Protein AF-U6DCA2-F1 (afdb_monomer_lite)

Foldseek 3Di:
DPPDWDWDWAWLDPDPQGAALQTKIWIAIDDDFFAFKDWDPQKDWPGGRDNTTIIHGNDFAWIWIATDGPDPDGDDIDTDGYYHDLAFKEKQWDWDADPVQQKIKIKIFIDGSVPADPCRSVSNDPDGDPRRLVVLVVQVVQPKFKWKAFDPVRDIWGFPDDDDSRIGITMDGADQPRQWIKIDIDFGHDPSHGYDIDIDGHHRQQDDDDDDPQFAFAAAAPPDDKAKEDDPSQRQWMWIHHQVGIWTGRGVPPDIDTDGHHPPPDDPQQRNHFDHWYDDSQFIWTQTPNDIDTDGD

Organism: Neovison vison (NCBI:txid452646)

Structure (mmCIF, N/CA/C/O backbone):
data_AF-U6DCA2-F1
#
_entry.id   AF-U6DCA2-F1
#
loop_
_atom_site.group_PDB
_atom_site.id
_atom_site.type_symbol
_atom_site.label_atom_id
_atom_site.label_alt_id
_atom_site.label_comp_id
_atom_site.label_asym_id
_atom_site.label_entity_id
_atom_site.label_seq_id
_atom_site.pdbx_PDB_ins_code
_atom_site.Cartn_x
_atom_site.Cartn_y
_atom_site.Cartn_z
_atom_site.occupancy
_atom_site.B_iso_or_equiv
_atom_site.auth_seq_id
_atom_site.auth_comp_id
_atom_site.auth_asym_id
_atom_site.auth_atom_id
_atom_site.pdbx_PDB_model_num
ATOM 1 N N . GLY A 1 1 ? 31.293 6.507 18.852 1.00 34.97 1 GLY A N 1
ATOM 2 C CA . GLY A 1 1 ? 31.441 5.287 18.034 1.00 34.97 1 GLY A CA 1
ATOM 3 C C . GLY A 1 1 ? 31.487 5.704 16.583 1.00 34.97 1 GLY A C 1
ATOM 4 O O . GLY A 1 1 ? 30.846 6.705 16.279 1.00 34.97 1 GLY A O 1
ATOM 5 N N . PRO A 1 2 ? 32.269 5.047 15.715 1.00 44.41 2 PRO A N 1
ATOM 6 C CA . PRO A 1 2 ? 32.338 5.454 14.322 1.00 44.41 2 PRO A CA 1
ATOM 7 C C . PRO A 1 2 ? 30.965 5.194 13.704 1.00 44.41 2 PRO A C 1
ATOM 9 O O . PRO A 1 2 ? 30.426 4.095 13.823 1.00 44.41 2 PRO A O 1
ATOM 12 N N . PHE A 1 3 ? 30.364 6.230 13.128 1.00 48.56 3 PHE A N 1
ATOM 13 C CA . PHE A 1 3 ? 29.136 6.092 12.360 1.00 48.56 3 PHE A CA 1
ATOM 14 C C . PHE A 1 3 ? 29.406 5.082 11.241 1.00 48.56 3 PHE A C 1
ATOM 16 O O . PHE A 1 3 ? 30.304 5.292 10.425 1.00 48.56 3 PHE A O 1
ATOM 23 N N . SER A 1 4 ? 28.685 3.962 11.241 1.00 53.88 4 SER A N 1
ATOM 24 C CA . SER A 1 4 ? 28.689 3.029 10.118 1.00 53.88 4 SER A CA 1
ATOM 25 C C . SER A 1 4 ? 28.265 3.798 8.871 1.00 53.88 4 SER A C 1
ATOM 27 O O . SER A 1 4 ? 27.193 4.402 8.870 1.00 53.88 4 SER A O 1
ATOM 29 N N . ARG A 1 5 ? 29.100 3.808 7.834 1.00 68.31 5 ARG A N 1
ATOM 30 C CA . ARG A 1 5 ? 28.760 4.405 6.540 1.00 68.31 5 ARG A CA 1
ATOM 31 C C . ARG A 1 5 ? 27.690 3.531 5.894 1.00 68.31 5 ARG A C 1
ATOM 33 O O . ARG A 1 5 ? 27.841 2.313 5.824 1.00 68.31 5 ARG A O 1
ATOM 40 N N . ILE A 1 6 ? 26.574 4.135 5.498 1.00 74.69 6 ILE A N 1
ATOM 41 C CA . ILE A 1 6 ? 25.421 3.403 4.964 1.00 74.69 6 ILE A CA 1
ATOM 42 C C . ILE A 1 6 ? 25.326 3.693 3.474 1.00 74.69 6 ILE A C 1
ATOM 44 O O . ILE A 1 6 ? 25.253 4.848 3.059 1.00 74.69 6 ILE A O 1
ATOM 48 N N . THR A 1 7 ? 25.290 2.629 2.675 1.00 72.75 7 THR A N 1
ATOM 49 C CA . THR A 1 7 ? 24.912 2.721 1.265 1.00 72.75 7 THR A CA 1
ATOM 50 C C . THR A 1 7 ? 23.489 2.210 1.099 1.00 72.75 7 THR A C 1
ATOM 52 O O . THR A 1 7 ? 23.173 1.107 1.550 1.00 72.75 7 THR A O 1
ATOM 55 N N . ARG A 1 8 ? 22.626 3.011 0.473 1.00 82.12 8 ARG A N 1
ATOM 56 C CA . ARG A 1 8 ? 21.217 2.687 0.232 1.00 82.12 8 ARG A CA 1
ATOM 57 C C . ARG A 1 8 ? 20.952 2.593 -1.265 1.00 82.12 8 ARG A C 1
ATOM 59 O O . ARG A 1 8 ? 21.440 3.406 -2.051 1.00 82.12 8 ARG A O 1
ATOM 66 N N . TYR A 1 9 ? 20.147 1.601 -1.628 1.00 82.19 9 TYR A N 1
ATOM 67 C CA . TYR A 1 9 ? 19.691 1.352 -2.989 1.00 82.19 9 TYR A CA 1
ATOM 68 C C . TYR A 1 9 ? 18.170 1.304 -2.981 1.00 82.19 9 TYR A C 1
ATOM 70 O O . TYR A 1 9 ? 17.580 0.635 -2.135 1.00 82.19 9 TYR A O 1
ATOM 78 N N . SER A 1 10 ? 17.530 2.013 -3.903 1.00 81.50 10 SER A N 1
ATOM 79 C CA . SER A 1 10 ? 16.070 1.991 -4.026 1.00 81.50 10 SER A CA 1
ATOM 80 C C . SER A 1 10 ? 15.630 2.140 -5.475 1.00 81.50 10 SER A C 1
ATOM 82 O O . SER A 1 10 ? 16.386 2.605 -6.326 1.00 81.50 10 SER A O 1
ATOM 84 N N . THR A 1 11 ? 14.397 1.737 -5.753 1.00 82.44 11 THR A N 1
ATOM 85 C CA . THR A 1 11 ? 13.718 1.949 -7.031 1.00 82.44 11 THR A CA 1
ATOM 86 C C . THR A 1 11 ? 12.314 2.491 -6.766 1.00 82.44 11 THR A C 1
ATOM 88 O O . THR A 1 11 ? 11.805 2.382 -5.651 1.00 82.44 11 THR A O 1
ATOM 91 N N . ASN A 1 12 ? 11.685 3.071 -7.785 1.00 81.06 12 ASN A N 1
ATOM 92 C CA . ASN A 1 12 ? 10.278 3.463 -7.723 1.00 81.06 12 ASN A CA 1
ATOM 93 C C . ASN A 1 12 ? 9.323 2.266 -7.913 1.00 81.06 12 ASN A C 1
ATOM 95 O O . ASN A 1 12 ? 8.123 2.413 -7.698 1.00 81.06 12 ASN A O 1
ATOM 99 N N . SER A 1 13 ? 9.826 1.097 -8.330 1.00 72.38 13 SER A N 1
ATOM 100 C CA . SER A 1 13 ? 9.013 -0.103 -8.545 1.00 72.38 13 SER A CA 1
ATOM 101 C C . SER A 1 13 ? 8.793 -0.887 -7.238 1.00 72.38 13 SER A C 1
ATOM 103 O O . SER A 1 13 ? 9.757 -1.411 -6.684 1.00 72.38 13 SER A O 1
ATOM 105 N N . PRO A 1 14 ? 7.546 -1.051 -6.758 1.00 66.88 14 PRO A N 1
ATOM 106 C CA . PRO A 1 14 ? 7.209 -1.976 -5.672 1.00 66.88 14 PRO A CA 1
ATOM 107 C C . PRO A 1 14 ? 7.202 -3.459 -6.094 1.00 66.88 14 PRO A C 1
ATOM 109 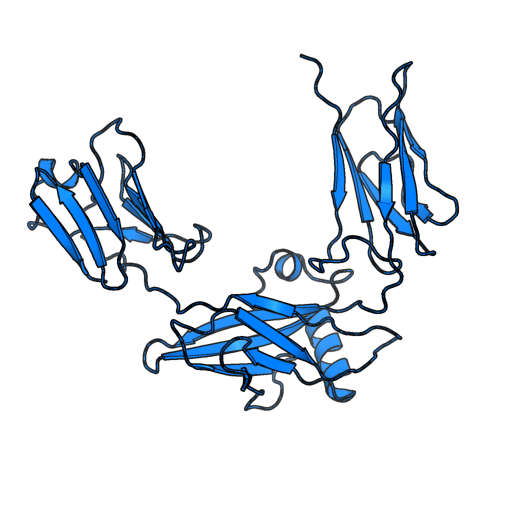O O . PRO A 1 14 ? 6.892 -4.317 -5.270 1.00 66.88 14 PRO A O 1
ATOM 112 N N . ASN A 1 15 ? 7.484 -3.786 -7.363 1.00 61.81 15 ASN A N 1
ATOM 113 C CA . ASN A 1 15 ? 7.497 -5.172 -7.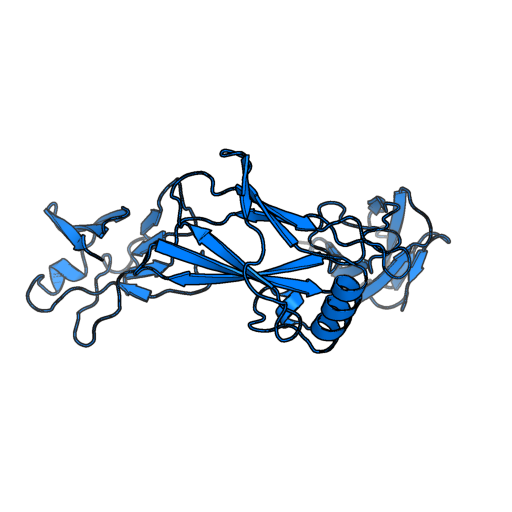835 1.00 61.81 15 ASN A CA 1
ATOM 114 C C . ASN A 1 15 ? 8.650 -5.961 -7.178 1.00 61.81 15 ASN A C 1
ATOM 116 O O . ASN A 1 15 ? 9.747 -5.436 -7.008 1.00 61.81 15 ASN A O 1
ATOM 120 N N . TYR A 1 16 ? 8.407 -7.233 -6.843 1.00 52.41 16 TYR A N 1
ATOM 121 C CA . TYR A 1 16 ? 9.348 -8.141 -6.170 1.00 52.41 16 TYR A CA 1
ATOM 122 C C . TYR A 1 16 ? 10.713 -8.283 -6.869 1.00 52.41 16 TYR A C 1
ATOM 124 O O . TYR A 1 16 ? 11.687 -8.686 -6.234 1.00 52.41 16 TYR A O 1
ATOM 132 N N . LEU A 1 17 ? 10.803 -7.937 -8.156 1.00 57.81 17 LEU A N 1
ATOM 133 C CA . LEU A 1 17 ? 12.063 -7.784 -8.884 1.00 57.81 17 LEU A CA 1
ATOM 134 C C . LEU A 1 17 ? 12.606 -6.366 -8.649 1.00 57.81 17 LEU A C 1
ATOM 136 O O . LEU A 1 17 ? 12.279 -5.430 -9.377 1.00 57.81 17 LEU A O 1
ATOM 140 N N . ILE A 1 18 ? 13.410 -6.223 -7.591 1.00 65.06 18 ILE A N 1
ATOM 141 C CA . ILE A 1 18 ? 13.868 -4.933 -7.044 1.00 65.06 18 ILE A CA 1
ATOM 142 C C . ILE A 1 18 ? 14.582 -4.075 -8.104 1.00 65.06 18 ILE A C 1
ATOM 144 O O . ILE A 1 18 ? 14.395 -2.863 -8.128 1.00 65.06 18 ILE A O 1
ATOM 148 N N . PHE A 1 19 ? 15.377 -4.669 -9.000 1.00 83.88 19 PHE A N 1
ATOM 149 C CA . PHE A 1 19 ? 16.080 -3.934 -10.054 1.00 83.88 19 PHE A CA 1
ATOM 150 C C . PHE A 1 19 ? 15.978 -4.648 -11.397 1.00 83.88 19 PHE A C 1
ATOM 152 O O . PHE A 1 19 ? 16.175 -5.856 -11.503 1.00 83.88 19 PHE A O 1
ATOM 159 N N . SER A 1 20 ? 15.725 -3.879 -12.451 1.00 84.69 20 SER A N 1
ATOM 160 C CA . SER A 1 20 ? 15.679 -4.375 -13.821 1.00 84.69 20 SER A CA 1
ATOM 161 C C . SER A 1 20 ? 16.391 -3.440 -14.789 1.00 84.69 20 SER A C 1
ATOM 163 O O . SER A 1 20 ? 16.661 -2.278 -14.480 1.00 84.69 20 SER A O 1
ATOM 165 N N . THR A 1 21 ? 16.620 -3.923 -16.008 1.00 86.06 21 THR A N 1
ATOM 166 C CA . THR A 1 21 ? 17.159 -3.117 -17.114 1.00 86.06 21 THR A CA 1
ATOM 167 C C . THR A 1 21 ? 16.260 -1.943 -17.530 1.00 86.06 21 THR A C 1
ATOM 169 O O . THR A 1 21 ? 16.645 -1.143 -18.381 1.00 86.06 21 THR A O 1
ATOM 172 N N . ARG A 1 22 ? 15.043 -1.841 -16.978 1.00 83.75 22 ARG A N 1
ATOM 173 C CA . ARG A 1 22 ? 14.068 -0.776 -17.264 1.00 83.75 22 ARG A CA 1
ATOM 174 C C . ARG A 1 22 ? 13.851 0.190 -16.098 1.00 83.75 22 ARG A C 1
ATOM 176 O O . ARG A 1 22 ? 13.301 1.260 -16.320 1.00 83.75 22 ARG A O 1
ATOM 183 N N . SER A 1 23 ? 14.291 -0.157 -14.890 1.00 85.81 23 SER A N 1
ATOM 184 C CA . SER A 1 23 ? 14.096 0.665 -13.691 1.00 85.81 23 SER A CA 1
ATOM 185 C C . SER A 1 23 ? 15.282 1.586 -13.426 1.00 85.81 23 SER A C 1
ATOM 187 O O . SER A 1 23 ? 16.435 1.172 -13.581 1.00 85.81 23 SER A O 1
ATOM 189 N N . THR A 1 24 ? 15.020 2.789 -12.918 1.00 89.12 24 THR A N 1
ATOM 190 C CA . THR A 1 24 ? 16.078 3.630 -12.353 1.00 89.12 24 THR A CA 1
ATOM 191 C C . THR A 1 24 ? 16.423 3.160 -10.938 1.00 89.12 24 THR A C 1
ATOM 193 O O . THR A 1 24 ? 15.550 3.008 -10.078 1.00 89.12 24 THR A O 1
ATOM 196 N N . ILE A 1 25 ? 17.716 2.942 -10.692 1.00 90.19 25 ILE A N 1
ATOM 197 C CA . ILE A 1 25 ? 18.267 2.573 -9.385 1.00 90.19 25 ILE A CA 1
ATOM 198 C C . ILE A 1 25 ? 18.820 3.842 -8.738 1.00 90.19 25 ILE A C 1
ATOM 200 O O . ILE A 1 25 ? 19.752 4.459 -9.254 1.00 90.19 25 ILE A O 1
ATOM 204 N N . LYS A 1 26 ? 18.260 4.251 -7.602 1.00 91.00 26 LYS A N 1
ATOM 205 C CA . LYS A 1 26 ? 18.763 5.382 -6.817 1.00 91.00 26 LYS A CA 1
ATOM 206 C C . LYS A 1 26 ? 19.892 4.893 -5.919 1.00 91.00 26 LYS A C 1
ATOM 208 O O . LYS A 1 26 ? 19.686 3.975 -5.125 1.00 91.00 26 LYS A O 1
ATOM 213 N N . LEU A 1 27 ? 21.059 5.513 -6.056 1.00 90.81 27 LEU A N 1
ATOM 214 C CA . LEU A 1 27 ? 22.233 5.276 -5.223 1.00 90.81 27 LEU A CA 1
ATOM 215 C C . LEU A 1 27 ? 22.347 6.404 -4.201 1.00 90.81 27 LEU A C 1
ATOM 217 O O . LEU A 1 27 ? 22.326 7.578 -4.575 1.00 90.81 27 LEU A O 1
ATOM 221 N N . GLU A 1 28 ? 22.497 6.054 -2.930 1.00 91.50 28 GLU A N 1
ATOM 222 C CA . GLU A 1 28 ? 22.752 7.008 -1.855 1.00 91.50 28 GLU A CA 1
ATOM 223 C C . GLU A 1 28 ? 23.884 6.500 -0.964 1.00 91.50 28 GLU A C 1
ATOM 225 O O . GLU A 1 28 ? 23.843 5.375 -0.469 1.00 91.50 28 GLU A O 1
ATOM 230 N N . TYR A 1 29 ? 24.884 7.348 -0.752 1.00 87.19 29 TYR A N 1
ATOM 231 C CA . TYR A 1 29 ? 25.963 7.126 0.197 1.00 87.19 29 TYR A CA 1
ATOM 232 C C . TYR A 1 29 ? 25.886 8.148 1.333 1.00 87.19 29 TYR A C 1
ATOM 234 O O . TYR A 1 29 ? 25.848 9.359 1.103 1.00 87.19 29 TYR A O 1
ATOM 242 N N . GLU A 1 30 ? 25.885 7.653 2.567 1.00 85.56 30 GLU A N 1
ATOM 243 C CA . GLU A 1 30 ? 25.853 8.456 3.784 1.00 85.56 30 GLU A CA 1
ATOM 244 C C . GLU A 1 30 ? 27.260 8.527 4.402 1.00 85.56 30 GLU A C 1
ATOM 246 O O . GLU A 1 30 ? 27.699 7.625 5.117 1.00 85.56 30 GLU A O 1
ATOM 251 N N . GLY A 1 31 ? 27.990 9.606 4.096 1.00 81.38 31 GLY A N 1
ATOM 252 C CA . GLY A 1 31 ? 29.321 9.872 4.644 1.00 81.38 31 GLY A CA 1
ATOM 253 C C . GLY A 1 31 ? 29.998 11.096 4.021 1.00 81.38 31 GLY A C 1
ATOM 254 O O . GLY A 1 31 ? 29.658 11.523 2.921 1.00 81.38 31 GLY A O 1
ATOM 255 N N . THR A 1 32 ? 30.983 11.665 4.719 1.00 81.62 32 THR A N 1
ATOM 256 C CA . THR A 1 32 ? 31.691 12.892 4.296 1.00 81.62 32 THR A CA 1
ATOM 257 C C . THR A 1 32 ? 32.896 12.639 3.393 1.00 81.62 32 THR A C 1
ATOM 259 O O . THR A 1 32 ? 33.409 13.573 2.788 1.00 81.62 32 THR A O 1
ATOM 262 N N . LEU A 1 33 ? 33.349 11.388 3.296 1.00 85.25 33 LEU A N 1
ATOM 263 C CA . LEU A 1 33 ? 34.538 11.007 2.528 1.00 85.25 33 LEU A CA 1
ATOM 264 C C . LEU A 1 33 ? 34.213 10.520 1.113 1.00 85.25 33 LEU A C 1
ATOM 266 O O . LEU A 1 33 ? 35.082 9.951 0.466 1.00 85.25 33 LEU A O 1
ATOM 270 N N . PHE A 1 34 ? 32.981 10.692 0.636 1.00 88.25 34 PHE A N 1
ATOM 271 C CA . PHE A 1 34 ? 32.591 10.258 -0.704 1.00 88.25 34 PHE A CA 1
ATOM 272 C C . PHE A 1 34 ? 33.442 10.936 -1.785 1.00 88.25 34 PHE A C 1
ATOM 274 O O . PHE A 1 34 ? 33.617 12.154 -1.763 1.00 88.25 34 PHE A O 1
ATOM 281 N N . SER A 1 35 ? 33.931 10.152 -2.742 1.00 89.06 35 SER A N 1
ATOM 282 C CA . SER A 1 35 ? 34.647 10.647 -3.916 1.00 89.06 35 SER A CA 1
ATOM 283 C C . SER A 1 35 ? 33.835 10.413 -5.185 1.00 89.06 35 SER A C 1
ATOM 285 O O . SER A 1 35 ? 33.395 11.373 -5.819 1.00 89.06 35 SER A O 1
ATOM 287 N N . GLU A 1 36 ? 33.608 9.151 -5.549 1.00 91.88 36 GLU A N 1
ATOM 288 C CA . GLU A 1 36 ? 32.884 8.806 -6.770 1.00 91.88 36 GLU A CA 1
ATOM 289 C C . GLU A 1 36 ? 32.284 7.398 -6.739 1.00 91.88 36 GLU A C 1
ATOM 291 O O . GLU A 1 36 ? 32.676 6.546 -5.947 1.00 91.88 36 GLU A O 1
ATOM 296 N N . TRP A 1 37 ? 31.344 7.128 -7.642 1.00 91.00 37 TRP A N 1
ATOM 297 C CA . TRP A 1 37 ? 30.812 5.787 -7.870 1.00 91.00 37 TRP A CA 1
ATOM 298 C C . TRP A 1 37 ? 31.641 5.013 -8.896 1.00 91.00 37 TRP A C 1
ATOM 300 O O . TRP A 1 37 ? 31.722 5.39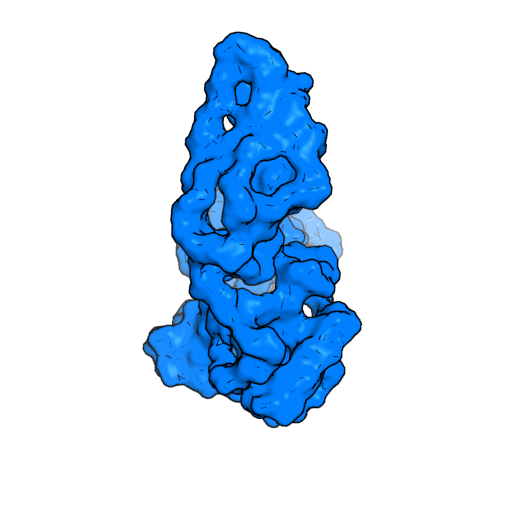9 -10.067 1.00 91.00 37 TRP A O 1
ATOM 310 N N . SER A 1 38 ? 32.160 3.859 -8.478 1.00 91.56 38 SER A N 1
ATOM 311 C CA . SER A 1 38 ? 32.663 2.824 -9.378 1.00 91.56 38 SER A CA 1
ATOM 312 C C . SER A 1 38 ? 31.518 1.895 -9.775 1.00 91.56 38 SER A C 1
ATOM 314 O O . SER A 1 38 ? 30.830 1.322 -8.925 1.00 91.56 38 SER A O 1
ATOM 316 N N . VAL A 1 39 ? 31.285 1.793 -11.083 1.00 91.81 39 VAL A N 1
ATOM 317 C CA . VAL A 1 39 ? 30.183 1.042 -11.695 1.00 91.81 39 VAL A CA 1
ATOM 318 C C . VAL A 1 39 ? 30.686 0.302 -12.934 1.00 91.81 39 VAL A C 1
ATOM 320 O O . VAL A 1 39 ? 31.617 0.788 -13.588 1.00 91.81 39 VAL A O 1
ATOM 323 N N . PRO A 1 40 ? 30.089 -0.847 -13.289 1.00 91.56 40 PRO A N 1
ATOM 324 C CA . PRO A 1 40 ? 30.518 -1.614 -14.447 1.00 91.56 40 PRO A CA 1
ATOM 325 C C . PRO A 1 40 ? 30.125 -0.893 -15.743 1.00 91.56 40 PRO A C 1
ATOM 327 O O . PRO A 1 40 ? 29.198 -0.084 -15.763 1.00 91.56 40 PRO A O 1
ATOM 330 N N . ALA A 1 41 ? 30.806 -1.206 -16.849 1.00 89.75 41 ALA A N 1
ATOM 331 C CA . ALA A 1 41 ? 30.557 -0.580 -18.158 1.00 89.75 41 ALA A CA 1
ATOM 332 C C . ALA A 1 41 ? 29.131 -0.814 -18.694 1.00 89.75 41 ALA A C 1
ATOM 334 O O . ALA A 1 41 ? 28.628 -0.056 -19.519 1.00 89.75 41 ALA A O 1
ATOM 335 N N . THR A 1 42 ? 28.480 -1.864 -18.205 1.00 91.38 42 THR A N 1
ATOM 336 C CA . THR A 1 42 ? 27.087 -2.239 -18.460 1.00 91.38 42 THR A CA 1
ATOM 337 C C . THR A 1 42 ? 26.067 -1.316 -17.792 1.00 91.38 42 THR A C 1
ATOM 339 O O . THR A 1 42 ? 24.873 -1.426 -18.075 1.00 91.38 42 THR A O 1
ATOM 342 N N . CYS A 1 43 ? 26.502 -0.399 -16.921 1.00 92.06 43 CYS A N 1
ATOM 343 C CA . CYS A 1 43 ? 25.633 0.569 -16.271 1.00 92.06 43 CYS A CA 1
ATOM 344 C C . CYS A 1 43 ? 26.129 2.013 -16.442 1.00 92.06 43 CYS A C 1
ATOM 346 O O . CYS A 1 43 ? 27.321 2.313 -16.418 1.00 92.06 43 CYS A O 1
ATOM 348 N N . SER A 1 44 ? 25.184 2.939 -16.570 1.00 92.94 44 SER A N 1
ATOM 349 C CA . SER A 1 44 ? 25.411 4.378 -16.663 1.00 92.94 44 SER A CA 1
ATOM 350 C C . SER A 1 44 ? 24.947 5.080 -15.392 1.00 92.94 44 SER A C 1
ATOM 352 O O . SER A 1 44 ? 23.809 4.885 -14.961 1.00 92.94 44 SER A O 1
ATOM 354 N N . VAL A 1 45 ? 25.804 5.934 -14.830 1.00 93.44 45 VAL A N 1
ATOM 355 C CA . VAL A 1 45 ? 25.487 6.800 -13.685 1.00 93.44 45 VAL A CA 1
ATOM 356 C C . VAL A 1 45 ? 25.330 8.236 -14.162 1.00 93.44 45 VAL A C 1
ATOM 358 O O . VAL A 1 45 ? 26.195 8.740 -14.876 1.00 93.44 45 VAL A O 1
ATOM 361 N N . LYS A 1 46 ? 24.263 8.909 -13.726 1.00 92.25 46 LYS A N 1
ATOM 362 C CA . LYS A 1 46 ? 23.949 10.297 -14.103 1.00 92.25 46 LYS A CA 1
ATOM 363 C C . LYS A 1 46 ? 25.008 11.295 -13.636 1.00 92.25 46 LYS A C 1
ATOM 365 O O . LYS A 1 46 ? 25.473 12.117 -14.416 1.00 92.25 46 LYS A O 1
ATOM 370 N N . ASN A 1 47 ? 25.405 11.211 -12.368 1.00 91.44 47 ASN A N 1
ATOM 371 C CA . ASN A 1 47 ? 26.514 11.983 -11.810 1.00 91.44 47 ASN A CA 1
ATOM 372 C C . ASN A 1 47 ? 27.357 11.088 -10.896 1.00 91.44 47 ASN A C 1
ATOM 374 O O . ASN A 1 47 ? 26.912 10.729 -9.805 1.00 91.44 47 ASN A O 1
ATOM 378 N N . LYS A 1 48 ? 28.554 10.704 -11.355 1.00 91.56 48 LYS A N 1
ATOM 379 C CA . LYS A 1 48 ? 29.449 9.806 -10.610 1.00 91.56 48 LYS A CA 1
ATOM 380 C C . LYS A 1 48 ? 30.008 10.436 -9.338 1.00 91.56 48 LYS A C 1
ATOM 382 O O . LYS A 1 48 ? 30.252 9.705 -8.390 1.00 91.56 48 LYS A O 1
ATOM 387 N N . SER A 1 49 ? 30.161 11.758 -9.301 1.00 91.38 49 SER A N 1
ATOM 388 C CA . SER A 1 49 ? 30.749 12.498 -8.175 1.00 91.38 49 SER A CA 1
ATOM 389 C C . SER A 1 49 ? 29.712 12.974 -7.154 1.00 91.38 49 SER A C 1
ATOM 391 O O . SER A 1 49 ? 30.063 13.644 -6.188 1.00 91.38 49 SER A O 1
ATOM 393 N N . SER A 1 50 ? 28.433 12.635 -7.339 1.00 92.25 50 SER A N 1
ATOM 394 C CA . SER A 1 50 ? 27.391 12.930 -6.356 1.00 92.25 50 SER A CA 1
ATOM 395 C C . SER A 1 50 ? 27.142 11.723 -5.445 1.00 92.25 50 SER A C 1
ATOM 397 O O . SER A 1 50 ? 26.858 10.638 -5.962 1.00 92.25 50 SER A O 1
ATOM 399 N N . PRO A 1 51 ? 27.136 11.892 -4.106 1.00 89.69 51 PRO A N 1
ATOM 400 C CA . PRO A 1 51 ? 26.796 10.813 -3.175 1.00 89.69 51 PRO A CA 1
ATOM 401 C C . PRO A 1 51 ? 25.338 10.359 -3.314 1.00 89.69 51 PRO A C 1
ATOM 403 O O . PRO A 1 51 ? 25.000 9.264 -2.876 1.00 89.69 51 PRO A O 1
ATOM 406 N N . LYS A 1 52 ? 24.476 11.176 -3.937 1.00 93.56 52 LYS A N 1
ATOM 407 C CA . LYS A 1 52 ? 23.109 10.810 -4.329 1.00 93.56 52 LYS A CA 1
ATOM 408 C C . LYS A 1 52 ? 22.972 10.898 -5.841 1.00 93.56 52 LYS A C 1
ATOM 410 O O . LYS A 1 52 ? 23.134 11.980 -6.409 1.00 93.56 52 LYS A O 1
ATOM 415 N N . THR A 1 53 ? 22.714 9.779 -6.504 1.00 93.62 53 THR A N 1
ATOM 416 C CA . THR A 1 53 ? 22.699 9.725 -7.971 1.00 93.62 53 THR A CA 1
ATOM 417 C C . THR A 1 53 ? 21.788 8.619 -8.494 1.00 93.62 53 THR A C 1
ATOM 419 O O . THR A 1 53 ? 21.262 7.806 -7.737 1.00 93.62 53 THR A O 1
ATOM 422 N N . GLU A 1 54 ? 21.592 8.600 -9.806 1.00 93.50 54 GLU A N 1
ATOM 423 C CA . GLU A 1 54 ? 20.772 7.619 -10.515 1.00 93.50 54 GLU A CA 1
ATOM 424 C C . GLU A 1 54 ? 21.673 6.713 -11.358 1.00 93.50 54 GLU A C 1
ATOM 426 O O . GLU A 1 54 ? 22.573 7.191 -12.057 1.00 93.50 54 GLU A O 1
ATOM 431 N N . LEU A 1 55 ? 21.400 5.414 -11.304 1.00 92.56 55 LEU A N 1
ATOM 432 C CA . LEU A 1 55 ? 22.061 4.360 -12.058 1.00 92.56 55 LEU A CA 1
ATOM 433 C C . LEU A 1 55 ? 21.040 3.655 -12.954 1.00 92.56 55 LEU A C 1
ATOM 435 O O . LEU A 1 55 ? 19.938 3.316 -12.521 1.00 92.56 55 LEU A O 1
ATOM 439 N N . ARG A 1 56 ? 21.431 3.393 -14.201 1.00 92.38 56 ARG A N 1
ATOM 440 C CA . ARG A 1 56 ? 20.681 2.566 -15.153 1.00 92.38 56 ARG A CA 1
ATOM 441 C C . ARG A 1 56 ? 21.594 1.503 -15.734 1.00 92.38 56 ARG A C 1
ATOM 443 O O . ARG A 1 56 ? 22.696 1.830 -16.158 1.00 92.38 56 ARG A O 1
ATOM 450 N N . CYS A 1 57 ? 21.142 0.258 -15.770 1.00 91.31 57 CYS A N 1
ATOM 451 C CA . CYS A 1 57 ? 21.907 -0.859 -16.317 1.00 91.31 57 CYS A CA 1
ATOM 452 C C . CYS A 1 57 ? 21.250 -1.360 -17.603 1.00 91.31 57 CYS A C 1
ATOM 454 O O . CYS A 1 57 ? 20.043 -1.578 -17.633 1.00 91.31 57 CYS A O 1
ATOM 456 N N . SER A 1 58 ? 22.030 -1.523 -18.670 1.00 89.06 58 SER A N 1
ATOM 457 C CA . SER A 1 58 ? 21.520 -1.933 -19.986 1.00 89.06 58 SER A CA 1
ATOM 458 C C . SER A 1 58 ? 21.507 -3.448 -20.186 1.00 89.06 58 SER A C 1
ATOM 460 O O . SER A 1 58 ? 20.799 -3.940 -21.062 1.00 89.06 58 SER A O 1
ATOM 462 N N . SER A 1 59 ? 22.256 -4.194 -19.370 1.00 89.81 59 SER A N 1
ATOM 463 C CA . SER A 1 59 ? 22.322 -5.656 -19.420 1.00 89.81 59 SER A CA 1
ATOM 464 C C . SER A 1 59 ? 21.871 -6.292 -18.102 1.00 89.81 59 SER A C 1
ATOM 466 O O . SER A 1 59 ? 22.243 -5.785 -17.037 1.00 89.81 59 SER A O 1
ATOM 468 N N . PRO A 1 60 ? 21.152 -7.425 -18.153 1.00 90.25 60 PRO A N 1
ATOM 469 C CA . PRO A 1 60 ? 20.831 -8.194 -16.959 1.00 90.25 60 PRO A CA 1
ATOM 470 C C . PRO A 1 60 ? 22.076 -8.874 -16.367 1.00 90.25 60 PRO A C 1
ATOM 472 O O . PRO A 1 60 ? 23.101 -9.016 -17.035 1.00 90.25 60 PRO A O 1
ATOM 475 N N . GLY A 1 61 ? 21.972 -9.317 -15.117 1.00 89.75 61 GLY A N 1
ATOM 476 C CA . GLY A 1 61 ? 23.013 -10.025 -14.377 1.00 89.75 61 GLY A CA 1
ATOM 477 C C . GLY A 1 61 ? 23.430 -9.313 -13.093 1.00 89.75 61 GLY A C 1
ATOM 478 O O . GLY A 1 61 ? 22.832 -8.322 -12.675 1.00 89.75 61 GLY A O 1
ATOM 479 N N . ILE A 1 62 ? 24.477 -9.840 -12.460 1.00 89.88 62 ILE A N 1
ATOM 480 C CA . ILE A 1 62 ? 25.037 -9.278 -11.231 1.00 89.88 62 ILE A CA 1
ATOM 481 C C . ILE A 1 62 ? 25.936 -8.091 -11.590 1.00 89.88 62 ILE A C 1
ATOM 483 O O . ILE A 1 62 ? 26.914 -8.246 -12.317 1.00 89.88 62 ILE A O 1
ATOM 487 N N . GLN A 1 63 ? 25.600 -6.916 -11.066 1.00 90.56 63 GLN A N 1
ATOM 488 C CA . GLN A 1 63 ? 26.320 -5.664 -11.273 1.00 90.56 63 GLN A CA 1
ATOM 489 C C . GLN A 1 63 ? 27.028 -5.260 -9.975 1.00 90.56 63 GLN A C 1
ATOM 491 O O . GLN A 1 63 ? 26.378 -5.017 -8.956 1.00 90.56 63 GLN A O 1
ATOM 496 N N . THR A 1 64 ? 28.358 -5.187 -10.004 1.00 90.25 64 THR A N 1
ATOM 497 C CA . THR A 1 64 ? 29.169 -4.797 -8.841 1.00 90.25 64 THR A CA 1
ATOM 498 C C . THR A 1 64 ? 29.308 -3.282 -8.774 1.00 90.25 64 THR A C 1
ATOM 500 O O . THR A 1 64 ? 29.868 -2.665 -9.675 1.00 90.25 64 THR A O 1
ATOM 503 N N . ILE A 1 65 ? 28.802 -2.674 -7.705 1.00 89.62 65 ILE A N 1
ATOM 504 C CA . ILE A 1 65 ? 28.810 -1.226 -7.483 1.00 89.62 65 ILE A CA 1
ATOM 505 C C . ILE A 1 65 ? 29.556 -0.928 -6.193 1.00 89.62 65 ILE A C 1
ATOM 507 O O . ILE A 1 65 ? 29.391 -1.621 -5.185 1.00 89.62 65 ILE A O 1
ATOM 511 N N . ARG A 1 66 ? 30.355 0.138 -6.218 1.00 88.56 66 ARG A N 1
ATOM 512 C CA . ARG A 1 66 ? 31.176 0.538 -5.080 1.00 88.56 66 ARG A CA 1
ATOM 513 C C . ARG A 1 66 ? 31.266 2.060 -4.954 1.00 88.56 66 ARG A C 1
ATOM 515 O O . ARG A 1 66 ? 31.611 2.714 -5.940 1.00 88.56 66 ARG A O 1
ATOM 522 N N . PRO A 1 67 ? 31.015 2.638 -3.767 1.00 88.56 67 PRO A N 1
ATOM 523 C CA . PRO A 1 67 ? 31.422 4.006 -3.485 1.00 88.56 67 PRO A CA 1
ATOM 524 C C . PRO A 1 67 ? 32.937 4.045 -3.242 1.00 88.56 67 PRO A C 1
ATOM 526 O O . PRO A 1 67 ? 33.475 3.311 -2.415 1.00 88.56 67 PRO A O 1
ATOM 529 N N . LEU A 1 68 ? 33.645 4.897 -3.972 1.00 87.81 68 LEU A N 1
ATOM 530 C CA . LEU A 1 68 ? 35.038 5.228 -3.699 1.00 87.81 68 LEU A CA 1
ATOM 531 C C . LEU A 1 68 ? 35.077 6.374 -2.692 1.00 87.81 68 LEU A C 1
ATOM 533 O O . LEU A 1 68 ? 34.343 7.357 -2.827 1.00 87.81 68 LEU A O 1
ATOM 537 N N . VAL A 1 69 ? 35.933 6.242 -1.681 1.00 86.56 69 VAL A N 1
ATOM 538 C CA . VAL A 1 69 ? 36.076 7.214 -0.594 1.00 86.56 69 VAL A CA 1
ATOM 539 C C . VAL A 1 69 ? 37.506 7.734 -0.506 1.00 86.56 69 VAL A C 1
ATOM 541 O O . VAL A 1 69 ? 38.458 7.051 -0.874 1.00 86.56 69 VAL A O 1
ATOM 544 N N . ILE A 1 70 ? 37.659 8.961 -0.019 1.00 80.06 70 ILE A N 1
ATOM 545 C CA . ILE A 1 70 ? 38.953 9.609 0.189 1.00 80.06 70 ILE A CA 1
ATOM 546 C C . ILE A 1 70 ? 39.551 9.087 1.503 1.00 80.06 70 ILE A C 1
ATOM 548 O O . ILE A 1 70 ? 39.082 9.448 2.581 1.00 80.06 70 ILE A O 1
ATOM 552 N N . GLY A 1 71 ? 40.585 8.246 1.423 1.00 73.31 71 GLY A N 1
ATOM 553 C CA . GLY A 1 71 ? 41.305 7.715 2.588 1.00 73.31 71 GLY A CA 1
ATOM 554 C C . GLY A 1 71 ? 41.772 6.263 2.408 1.00 73.31 71 GLY A C 1
ATOM 555 O O . GLY A 1 71 ? 41.550 5.680 1.350 1.00 73.31 71 GLY A O 1
ATOM 556 N N . PRO A 1 72 ? 42.432 5.666 3.420 1.00 64.69 72 PRO A N 1
ATOM 557 C CA . PRO A 1 72 ? 42.861 4.262 3.389 1.00 64.69 72 PRO A CA 1
ATOM 558 C C . PRO A 1 72 ? 41.695 3.274 3.554 1.00 64.69 72 PRO A C 1
ATOM 560 O O . PRO A 1 72 ? 41.860 2.078 3.313 1.00 64.69 72 PRO A O 1
ATOM 563 N N . ASP A 1 73 ? 40.529 3.766 3.975 1.00 65.88 73 ASP A N 1
ATOM 564 C CA . ASP A 1 73 ? 39.345 2.946 4.183 1.00 65.88 73 ASP A CA 1
ATOM 565 C C . ASP A 1 73 ? 38.772 2.506 2.837 1.00 65.88 73 ASP A C 1
ATOM 567 O O . ASP A 1 73 ? 38.511 3.318 1.950 1.00 65.88 73 ASP A O 1
ATOM 571 N N . THR A 1 74 ? 38.537 1.207 2.697 1.00 63.94 74 THR A N 1
ATOM 572 C CA . THR A 1 74 ? 37.844 0.653 1.538 1.00 63.94 74 THR A CA 1
ATOM 573 C C . THR A 1 74 ? 36.397 0.382 1.920 1.00 63.94 74 THR A C 1
ATOM 575 O O . THR A 1 74 ? 36.130 -0.400 2.827 1.00 63.94 74 THR A O 1
ATOM 578 N N . GLU A 1 75 ? 35.456 1.043 1.246 1.00 72.44 75 GLU A N 1
ATOM 579 C CA . GLU A 1 75 ? 34.044 0.672 1.361 1.00 72.44 75 GLU A CA 1
ATOM 580 C C . GLU A 1 75 ? 33.799 -0.680 0.693 1.00 72.44 75 GLU A C 1
ATOM 582 O O . GLU A 1 75 ? 34.411 -0.996 -0.335 1.00 72.44 75 GLU A O 1
ATOM 587 N N . GLU A 1 76 ? 32.884 -1.455 1.276 1.00 73.50 76 GLU A N 1
ATOM 588 C CA . GLU A 1 76 ? 32.510 -2.763 0.752 1.00 73.50 76 GLU A CA 1
ATOM 589 C C . GLU A 1 76 ? 31.846 -2.653 -0.624 1.00 73.50 76 GLU A C 1
ATOM 591 O O . GLU A 1 76 ? 30.987 -1.806 -0.883 1.00 73.50 76 GLU A O 1
ATOM 596 N N . GLU A 1 77 ? 32.213 -3.584 -1.499 1.00 82.38 77 GLU A N 1
ATOM 597 C CA . GLU A 1 77 ? 31.552 -3.782 -2.781 1.00 82.38 77 GLU A CA 1
ATOM 598 C C . GLU A 1 77 ? 30.163 -4.391 -2.575 1.00 82.38 77 GLU A C 1
ATOM 600 O O . GLU A 1 77 ? 29.919 -5.196 -1.666 1.00 82.38 77 GLU A O 1
ATOM 605 N N . ARG A 1 78 ? 29.218 -3.983 -3.422 1.00 83.06 78 ARG A N 1
ATOM 606 C CA . ARG A 1 78 ? 27.837 -4.460 -3.383 1.00 83.06 78 ARG A CA 1
ATOM 607 C C . ARG A 1 78 ? 27.461 -5.014 -4.742 1.00 83.06 78 ARG A C 1
ATOM 609 O O . ARG A 1 78 ? 27.657 -4.372 -5.768 1.00 83.06 78 ARG A O 1
ATOM 616 N N . ASN A 1 79 ? 26.901 -6.214 -4.729 1.00 87.31 79 ASN A N 1
ATOM 617 C CA . ASN A 1 79 ? 26.450 -6.912 -5.920 1.00 87.31 79 ASN A CA 1
ATOM 618 C C . ASN A 1 79 ? 24.935 -6.748 -6.035 1.00 87.31 79 ASN A C 1
ATOM 620 O O . ASN A 1 79 ? 24.195 -7.269 -5.201 1.00 87.31 79 ASN A O 1
ATOM 624 N N . LEU A 1 80 ? 24.477 -6.012 -7.048 1.00 87.38 80 LEU A N 1
ATOM 625 C CA . LEU A 1 80 ? 23.056 -5.862 -7.351 1.00 87.38 80 LEU A CA 1
ATOM 626 C C . LEU A 1 80 ? 22.659 -6.843 -8.453 1.00 87.38 80 LEU A C 1
ATOM 628 O O . LEU A 1 80 ? 23.266 -6.850 -9.520 1.00 87.38 80 LEU A O 1
ATOM 632 N N . SER A 1 81 ? 21.631 -7.654 -8.210 1.00 87.94 81 SER A N 1
ATOM 633 C CA . SER A 1 81 ? 21.015 -8.468 -9.262 1.00 87.94 81 SER A CA 1
ATOM 634 C C . SER A 1 81 ? 20.089 -7.587 -10.094 1.00 87.94 81 SER A C 1
ATOM 636 O O . SER A 1 81 ? 19.159 -7.000 -9.543 1.00 87.94 81 SER A O 1
ATOM 638 N N . VAL A 1 82 ? 20.354 -7.475 -11.395 1.00 86.88 82 VAL A N 1
ATOM 639 C CA . VAL A 1 82 ? 19.525 -6.727 -12.347 1.00 86.88 82 VAL A CA 1
ATOM 640 C C . VAL A 1 82 ? 18.877 -7.709 -13.311 1.00 86.88 82 VAL A C 1
ATOM 642 O O . VAL A 1 82 ? 19.574 -8.388 -14.060 1.00 86.88 82 VAL A O 1
ATOM 645 N N . ASP A 1 83 ? 17.550 -7.757 -13.339 1.00 86.06 83 ASP A N 1
ATOM 646 C CA . ASP A 1 83 ? 16.824 -8.674 -14.217 1.00 86.06 83 ASP A CA 1
ATOM 647 C C . ASP A 1 83 ? 16.480 -8.066 -15.579 1.00 86.06 83 ASP A C 1
ATOM 649 O O . ASP A 1 83 ? 16.325 -6.851 -15.745 1.00 86.06 83 ASP A O 1
ATOM 653 N N . SER A 1 84 ? 16.321 -8.939 -16.576 1.00 85.50 84 SER A N 1
ATOM 654 C CA . SER A 1 84 ? 15.707 -8.565 -17.847 1.00 85.50 84 SER A CA 1
ATOM 655 C C . SER A 1 84 ? 14.197 -8.583 -17.655 1.00 85.50 84 SER A C 1
ATOM 657 O O . SER A 1 84 ? 13.600 -9.645 -17.488 1.00 85.50 84 SER A O 1
ATOM 659 N N . SER A 1 85 ? 13.586 -7.400 -17.627 1.00 82.81 85 SER A N 1
ATOM 660 C CA . SER A 1 85 ? 12.148 -7.257 -17.42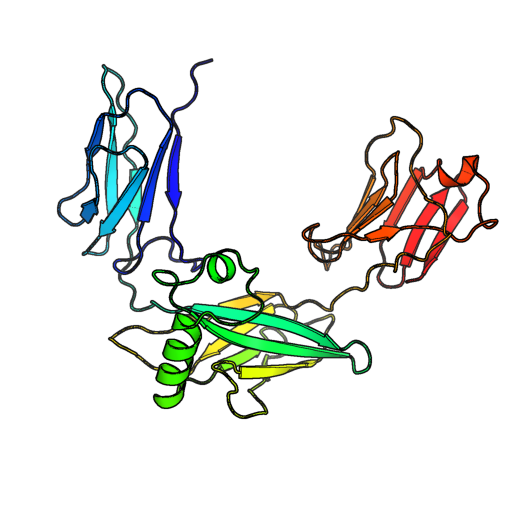3 1.00 82.81 85 SER A CA 1
ATOM 661 C C . SER A 1 85 ? 11.509 -6.498 -18.576 1.00 82.81 85 SER A C 1
ATOM 663 O O . SER A 1 85 ? 12.010 -5.462 -19.020 1.00 82.81 85 SER A O 1
ATOM 665 N N . HIS A 1 86 ? 10.367 -7.013 -19.024 1.00 86.75 86 HIS A N 1
ATOM 666 C CA . HIS A 1 86 ? 9.441 -6.315 -19.913 1.00 86.75 86 HIS A CA 1
ATOM 667 C C . HIS A 1 86 ? 8.303 -5.649 -19.131 1.00 86.75 86 HIS A C 1
ATOM 669 O O . HIS A 1 86 ? 7.355 -5.154 -19.723 1.00 86.75 86 HIS A O 1
ATOM 675 N N . ILE A 1 87 ? 8.357 -5.655 -17.800 1.00 87.38 87 ILE A N 1
ATOM 676 C CA . ILE A 1 87 ? 7.384 -4.968 -16.957 1.00 87.38 87 ILE A CA 1
ATOM 677 C C . ILE A 1 87 ? 7.858 -3.532 -16.779 1.00 87.38 87 ILE A C 1
ATOM 679 O O . ILE A 1 87 ? 8.916 -3.298 -16.197 1.00 87.38 87 ILE A O 1
ATOM 683 N N . CYS A 1 88 ? 7.046 -2.590 -17.244 1.00 88.75 88 CYS A N 1
ATOM 684 C CA . CYS A 1 88 ? 7.298 -1.161 -17.057 1.00 88.75 88 CYS A CA 1
ATOM 685 C C . CYS A 1 88 ? 6.130 -0.474 -16.356 1.00 88.75 88 CYS A C 1
ATOM 687 O O . CYS A 1 88 ? 6.325 0.558 -15.739 1.00 88.75 88 CYS A O 1
ATOM 689 N N . PHE A 1 89 ? 4.925 -1.042 -16.428 1.00 92.75 89 PHE A N 1
ATOM 690 C CA . PHE A 1 89 ? 3.727 -0.415 -15.885 1.00 92.75 89 PHE A CA 1
ATOM 691 C C . PHE A 1 89 ? 3.174 -1.214 -14.715 1.00 92.75 89 PHE A C 1
ATOM 693 O O . PHE A 1 89 ? 3.310 -2.440 -14.655 1.00 92.75 89 PHE A O 1
ATOM 700 N N . LEU A 1 90 ? 2.512 -0.517 -13.801 1.00 93.69 90 LEU A N 1
ATOM 701 C CA . LEU A 1 90 ? 1.965 -1.099 -12.584 1.00 93.69 90 LEU A CA 1
ATOM 702 C C . LEU A 1 90 ? 0.502 -0.701 -12.411 1.00 93.69 90 LEU A C 1
ATOM 704 O O . LEU A 1 90 ? 0.058 0.336 -12.908 1.00 93.69 90 LEU A O 1
ATOM 708 N N . TRP A 1 91 ? -0.247 -1.542 -11.701 1.00 95.12 91 TRP A N 1
ATOM 709 C CA . TRP A 1 91 ? -1.597 -1.202 -11.273 1.00 95.12 91 TRP A CA 1
ATOM 710 C C . TRP A 1 91 ? -1.546 -0.273 -10.068 1.00 95.12 91 TRP A C 1
ATOM 712 O O . TRP A 1 91 ? -0.861 -0.558 -9.088 1.00 95.12 91 TRP A O 1
ATOM 722 N N . TYR A 1 92 ? -2.342 0.785 -10.121 1.00 95.50 92 TYR A N 1
ATOM 723 C CA . TYR A 1 92 ? -2.741 1.547 -8.951 1.00 95.50 92 TYR A CA 1
ATOM 724 C C . TYR A 1 92 ? -4.172 1.165 -8.571 1.00 95.50 92 TYR A C 1
ATOM 726 O O . TYR A 1 92 ? -5.005 0.898 -9.446 1.00 95.50 92 TYR A O 1
ATOM 734 N N . LEU A 1 93 ? -4.474 1.156 -7.272 1.00 95.00 93 LEU A N 1
ATOM 735 C CA . LEU A 1 93 ? -5.828 0.937 -6.779 1.00 95.00 93 LEU A CA 1
ATOM 736 C C . LEU A 1 93 ? -6.202 1.920 -5.674 1.00 95.00 93 LEU A C 1
ATOM 738 O O . LEU A 1 93 ? -5.400 2.251 -4.808 1.00 95.00 93 LEU A O 1
ATOM 742 N N . LYS A 1 94 ? -7.477 2.296 -5.674 1.00 93.50 94 LYS A N 1
ATOM 743 C CA . LYS A 1 94 ? -8.157 3.028 -4.609 1.00 93.50 94 LYS A CA 1
ATOM 744 C C . LYS A 1 94 ? -9.434 2.284 -4.243 1.00 93.50 94 LYS A C 1
ATOM 746 O O . LYS A 1 94 ? -10.177 1.844 -5.119 1.00 93.50 94 LYS A O 1
ATOM 751 N N . VAL A 1 95 ? -9.715 2.158 -2.951 1.00 91.38 95 VAL A N 1
ATOM 752 C CA . VAL A 1 95 ? -10.887 1.429 -2.447 1.00 91.38 95 VAL A CA 1
ATOM 753 C C . VAL A 1 95 ? -11.886 2.404 -1.842 1.00 91.38 95 VAL A C 1
ATOM 755 O O . VAL A 1 95 ? -11.535 3.216 -0.992 1.00 91.38 95 VAL A O 1
ATOM 758 N N . ILE A 1 96 ? -13.147 2.290 -2.250 1.00 90.69 96 ILE A N 1
ATOM 759 C CA . ILE A 1 96 ? -14.273 3.031 -1.681 1.00 90.69 96 ILE A CA 1
ATOM 760 C C . ILE A 1 96 ? -15.224 2.027 -1.034 1.00 90.69 96 ILE A C 1
ATOM 762 O O . ILE A 1 96 ? -15.704 1.102 -1.688 1.00 90.69 96 ILE A O 1
ATOM 766 N N . ASN A 1 97 ? -15.499 2.212 0.253 1.00 88.81 97 ASN A N 1
ATOM 767 C CA . ASN A 1 97 ? -16.301 1.290 1.049 1.00 88.81 97 ASN A CA 1
ATOM 768 C C . ASN A 1 97 ? -17.750 1.779 1.163 1.00 88.81 97 ASN A C 1
ATOM 770 O O . ASN A 1 97 ? -17.997 2.896 1.611 1.00 88.81 97 ASN A O 1
ATOM 774 N N . PHE A 1 98 ? -18.710 0.920 0.825 1.00 87.38 98 PHE A N 1
ATOM 775 C CA . PHE A 1 98 ? -20.141 1.173 0.971 1.00 87.38 98 PHE A CA 1
ATOM 776 C C . PHE A 1 98 ? -20.740 0.221 2.010 1.00 87.38 98 PHE A C 1
ATOM 778 O O . PHE A 1 98 ? -21.131 -0.907 1.719 1.00 87.38 98 PHE A O 1
ATOM 785 N N . PHE A 1 99 ? -20.812 0.684 3.258 1.00 81.19 99 PHE A N 1
ATOM 786 C CA . PHE A 1 99 ? -21.272 -0.136 4.385 1.00 81.19 99 PHE A CA 1
ATOM 787 C C . PHE A 1 99 ? -22.760 -0.508 4.311 1.00 81.19 99 PHE A C 1
ATOM 789 O O . PHE A 1 99 ? -23.139 -1.584 4.757 1.00 81.19 99 PHE A O 1
ATOM 796 N N . HIS A 1 100 ? -23.599 0.340 3.706 1.00 82.44 100 HIS A N 1
ATOM 797 C CA . HIS A 1 100 ? -25.052 0.132 3.641 1.00 82.44 100 HIS A CA 1
ATOM 798 C C . HIS A 1 100 ? -25.460 -1.105 2.822 1.00 82.44 100 HIS A C 1
ATOM 800 O O . HIS A 1 100 ? -26.504 -1.695 3.080 1.00 82.44 100 HIS A O 1
ATOM 806 N N . ASN A 1 101 ? -24.645 -1.495 1.840 1.00 87.06 101 ASN A N 1
ATOM 807 C CA . ASN A 1 101 ? -24.884 -2.652 0.976 1.00 87.06 101 ASN A CA 1
ATOM 808 C C . ASN A 1 101 ? -23.741 -3.680 1.033 1.00 87.06 101 ASN A C 1
ATOM 810 O O . ASN A 1 101 ? -23.740 -4.626 0.249 1.00 87.06 101 ASN A O 1
ATOM 814 N N . LEU A 1 102 ? -22.784 -3.502 1.955 1.00 86.50 102 LEU A N 1
ATOM 815 C CA . LEU A 1 102 ? -21.609 -4.359 2.135 1.00 86.50 102 LEU A CA 1
ATOM 816 C C . LEU A 1 102 ? -20.810 -4.566 0.836 1.00 86.50 102 LEU A C 1
ATOM 818 O O . LEU A 1 102 ? -20.368 -5.677 0.536 1.00 86.50 102 LEU A O 1
ATOM 822 N N . THR A 1 103 ? -20.609 -3.500 0.056 1.00 91.06 103 THR A N 1
ATOM 823 C CA . THR A 1 103 ? -19.805 -3.543 -1.178 1.00 91.06 103 THR A CA 1
ATOM 824 C C . THR A 1 103 ? -18.587 -2.633 -1.110 1.00 91.06 103 THR A C 1
ATOM 826 O O . THR A 1 103 ? -18.586 -1.599 -0.446 1.00 91.06 103 THR A O 1
ATOM 829 N N . GLN A 1 104 ? -17.528 -3.011 -1.817 1.00 91.94 104 GLN A N 1
ATOM 830 C CA . GLN A 1 104 ? -16.351 -2.177 -2.034 1.00 91.94 104 GLN A CA 1
ATOM 831 C C . GLN A 1 104 ? -16.225 -1.913 -3.526 1.00 91.94 104 GLN A C 1
ATOM 833 O O . GLN A 1 104 ? -16.304 -2.833 -4.341 1.00 91.94 104 GLN A O 1
ATOM 838 N N . VAL A 1 105 ? -16.024 -0.652 -3.882 1.00 94.00 105 VAL A N 1
ATOM 839 C CA . VAL A 1 105 ? -15.685 -0.254 -5.244 1.00 94.00 105 VAL A CA 1
ATOM 840 C C . VAL A 1 105 ? -14.186 -0.048 -5.298 1.00 94.00 105 VAL A C 1
ATOM 842 O O . VAL A 1 105 ? -13.649 0.841 -4.641 1.00 94.00 105 VAL A O 1
ATOM 845 N N . ILE A 1 106 ? -13.520 -0.879 -6.087 1.00 95.00 106 ILE A N 1
ATOM 846 C CA . ILE A 1 106 ? -12.099 -0.759 -6.375 1.00 95.00 106 ILE A CA 1
ATOM 847 C C . ILE A 1 106 ? -11.981 0.050 -7.664 1.00 95.00 106 ILE A C 1
ATOM 849 O O . ILE A 1 106 ? -12.431 -0.384 -8.728 1.00 95.00 106 ILE A O 1
ATOM 853 N N . VAL A 1 107 ? -11.423 1.247 -7.548 1.00 96.31 107 VAL A N 1
ATOM 854 C CA . VAL A 1 107 ? -11.061 2.108 -8.671 1.00 96.31 107 VAL A CA 1
ATOM 855 C C . VAL A 1 107 ? -9.619 1.789 -9.033 1.00 96.31 107 VAL A C 1
ATOM 857 O O . VAL A 1 107 ? -8.753 1.845 -8.165 1.00 96.31 107 VAL A O 1
ATOM 860 N N . VAL A 1 108 ? -9.364 1.423 -10.285 1.00 96.94 108 VAL A N 1
ATOM 861 C CA . VAL A 1 108 ? -8.032 1.007 -10.743 1.00 96.94 108 VAL A CA 1
ATOM 862 C C . VAL A 1 108 ? -7.611 1.765 -11.993 1.00 96.94 108 VAL A C 1
ATOM 864 O O . VAL A 1 108 ? -8.444 2.076 -12.849 1.00 96.94 108 VAL A O 1
ATOM 867 N N . TRP A 1 109 ? -6.314 2.028 -12.105 1.00 97.38 109 TRP A N 1
ATOM 868 C CA . TRP A 1 109 ? -5.668 2.585 -13.293 1.00 97.38 109 TRP A CA 1
ATOM 869 C C . TRP A 1 109 ? -4.233 2.071 -13.407 1.00 97.38 109 TRP A C 1
ATOM 871 O O . TRP A 1 109 ? -3.751 1.346 -12.537 1.00 97.38 109 TRP A O 1
ATOM 881 N N . ILE A 1 110 ? -3.577 2.395 -14.515 1.00 96.56 110 ILE A N 1
ATOM 882 C CA . ILE A 1 110 ? -2.206 1.988 -14.809 1.00 96.56 110 ILE A CA 1
ATOM 883 C C . ILE A 1 110 ? -1.317 3.223 -14.741 1.00 96.56 110 ILE A C 1
ATOM 885 O O . ILE A 1 110 ? -1.646 4.259 -15.321 1.00 96.56 110 ILE A O 1
ATOM 889 N N . TYR A 1 111 ? -0.184 3.095 -14.061 1.00 95.44 111 TYR A N 1
ATOM 890 C CA . TYR A 1 111 ? 0.813 4.151 -13.964 1.00 95.44 111 TYR A CA 1
ATOM 891 C C . TYR A 1 111 ? 2.201 3.629 -14.348 1.00 95.44 111 TYR A C 1
ATOM 893 O O . TYR A 1 111 ? 2.482 2.426 -14.289 1.00 95.44 111 TYR A O 1
ATOM 901 N N . ASP A 1 112 ? 3.062 4.551 -14.768 1.00 93.88 112 ASP A N 1
ATOM 902 C CA . ASP A 1 112 ? 4.475 4.298 -15.037 1.00 93.88 112 ASP A CA 1
ATOM 903 C C . ASP A 1 112 ? 5.303 4.800 -13.841 1.00 93.88 112 ASP A C 1
ATOM 905 O O . ASP A 1 112 ? 5.386 6.012 -13.659 1.00 93.88 112 ASP A O 1
ATOM 909 N N . PRO A 1 113 ? 5.935 3.927 -13.035 1.00 91.12 113 PRO A N 1
ATOM 910 C CA . PRO A 1 113 ? 6.709 4.323 -11.858 1.00 91.12 113 PRO A CA 1
ATOM 911 C C . PRO A 1 113 ? 7.906 5.238 -12.169 1.00 91.12 113 PRO A C 1
ATOM 913 O O . PRO A 1 113 ? 8.414 5.901 -11.263 1.00 91.12 113 PRO A O 1
ATOM 916 N N . GLU A 1 114 ? 8.375 5.303 -13.417 1.00 89.75 114 GLU A N 1
ATOM 917 C CA . GLU A 1 114 ? 9.455 6.209 -13.823 1.00 89.75 114 GLU A CA 1
ATOM 918 C C . GLU A 1 114 ? 8.945 7.626 -14.143 1.00 89.75 114 GLU A C 1
ATOM 920 O O . GLU A 1 114 ? 9.726 8.575 -14.093 1.00 89.75 114 GLU A O 1
ATOM 925 N N . ASN A 1 115 ? 7.646 7.779 -14.427 1.00 91.44 115 ASN A N 1
ATOM 926 C CA . ASN A 1 115 ? 7.003 9.043 -14.820 1.00 91.44 115 ASN A CA 1
ATOM 927 C C . ASN A 1 115 ? 5.767 9.398 -13.963 1.00 91.44 115 ASN A C 1
ATOM 929 O O . ASN A 1 115 ? 4.975 10.265 -14.344 1.00 91.44 115 ASN A O 1
ATOM 933 N N . ALA A 1 116 ? 5.590 8.702 -12.840 1.00 91.31 116 ALA A N 1
ATOM 934 C CA . ALA A 1 116 ? 4.464 8.844 -11.928 1.00 91.31 116 ALA A CA 1
ATOM 935 C C . ALA A 1 116 ? 4.551 10.124 -11.103 1.00 91.31 116 ALA A C 1
ATOM 937 O O . ALA A 1 116 ? 5.644 10.560 -10.722 1.00 91.31 116 ALA A O 1
ATOM 938 N N . ASP A 1 117 ? 3.390 10.653 -10.729 1.00 92.69 117 ASP A N 1
ATOM 939 C CA . ASP A 1 117 ? 3.340 11.745 -9.765 1.00 92.69 117 ASP A CA 1
ATOM 940 C C . ASP A 1 117 ? 3.720 11.243 -8.356 1.00 92.69 117 ASP A C 1
ATOM 942 O O . ASP A 1 117 ? 3.496 10.072 -8.021 1.00 92.69 117 ASP A O 1
ATOM 946 N N . PRO A 1 118 ? 4.264 12.111 -7.479 1.00 92.00 118 PRO A N 1
ATOM 947 C CA . PRO A 1 118 ? 4.661 11.718 -6.127 1.00 92.00 118 PRO A CA 1
ATOM 948 C C . PRO A 1 118 ? 3.539 11.053 -5.320 1.00 92.00 118 PRO A C 1
ATOM 950 O O . PRO A 1 118 ? 3.804 10.131 -4.556 1.00 92.00 118 PRO A O 1
ATOM 953 N N . GLU A 1 119 ? 2.289 11.480 -5.505 1.00 93.00 119 GLU A N 1
ATOM 954 C CA . GLU A 1 119 ? 1.127 10.906 -4.816 1.00 93.00 119 GLU A CA 1
ATOM 955 C C . GLU A 1 119 ? 0.821 9.466 -5.260 1.00 93.00 119 GLU A C 1
ATOM 957 O O . GLU A 1 119 ? 0.359 8.650 -4.458 1.00 93.00 119 GLU A O 1
ATOM 962 N N . GLU A 1 120 ? 1.095 9.124 -6.523 1.00 93.81 120 GLU A N 1
ATOM 963 C CA . GLU A 1 120 ? 0.952 7.757 -7.033 1.00 93.81 120 GLU A CA 1
ATOM 964 C C . GLU A 1 120 ? 2.071 6.866 -6.473 1.00 93.81 120 GLU A C 1
ATOM 966 O O . GLU A 1 120 ? 1.815 5.747 -6.033 1.00 93.81 120 GLU A O 1
ATOM 971 N N . LEU A 1 121 ? 3.302 7.382 -6.388 1.00 89.56 121 LEU A N 1
ATOM 972 C CA . LEU A 1 121 ? 4.428 6.659 -5.781 1.00 89.56 121 LEU A CA 1
ATOM 973 C C . LEU A 1 121 ? 4.253 6.437 -4.272 1.00 89.56 121 LEU A C 1
ATOM 975 O O . LEU A 1 121 ? 4.684 5.412 -3.745 1.00 89.56 121 LEU A O 1
ATOM 979 N N . LEU A 1 122 ? 3.623 7.388 -3.578 1.00 89.12 122 LEU A N 1
ATOM 980 C CA . LEU A 1 122 ? 3.362 7.334 -2.137 1.00 89.12 122 LEU A CA 1
ATOM 981 C C . LEU A 1 122 ? 2.052 6.620 -1.774 1.00 89.12 122 LEU A C 1
ATOM 983 O O . LEU A 1 122 ? 1.736 6.528 -0.590 1.00 89.12 122 LEU A O 1
ATOM 987 N N . TRP A 1 123 ? 1.298 6.109 -2.754 1.00 88.81 123 TRP A N 1
ATOM 988 C CA . TRP A 1 123 ? -0.004 5.467 -2.533 1.00 88.81 123 TRP A CA 1
ATOM 989 C C . TRP A 1 123 ? -1.044 6.366 -1.833 1.00 88.81 123 TRP A C 1
ATOM 991 O O . TRP A 1 123 ? -1.899 5.888 -1.091 1.00 88.81 123 TRP A O 1
ATOM 1001 N N . THR A 1 124 ? -1.005 7.676 -2.104 1.00 90.94 124 THR A N 1
ATOM 1002 C CA . THR A 1 124 ? -1.947 8.673 -1.555 1.00 90.94 124 THR A CA 1
ATOM 1003 C C . THR A 1 124 ? -2.856 9.324 -2.602 1.00 90.94 124 THR A C 1
ATOM 1005 O O . THR A 1 124 ? -3.834 9.983 -2.230 1.00 90.94 124 THR A O 1
ATOM 1008 N N . ALA A 1 125 ? -2.564 9.131 -3.892 1.00 93.62 125 ALA A N 1
ATOM 1009 C CA . ALA A 1 125 ? -3.331 9.675 -5.009 1.00 93.62 125 ALA A CA 1
ATOM 1010 C C . ALA A 1 125 ? -4.827 9.324 -4.939 1.00 93.62 125 ALA A C 1
ATOM 1012 O O . ALA A 1 125 ? -5.242 8.168 -4.813 1.00 93.62 125 ALA A O 1
ATOM 1013 N N . GLN A 1 126 ? -5.665 10.354 -5.059 1.00 93.81 126 GLN A N 1
ATOM 1014 C CA . GLN A 1 126 ? -7.121 10.193 -5.082 1.00 93.81 126 GLN A CA 1
ATOM 1015 C C . GLN A 1 126 ? -7.671 9.944 -6.487 1.00 93.81 126 GLN A C 1
ATOM 1017 O O . GLN A 1 126 ? -8.749 9.350 -6.611 1.00 93.81 126 GLN A O 1
ATOM 1022 N N . GLU A 1 127 ? -6.933 10.392 -7.499 1.00 95.25 127 GLU A N 1
ATOM 1023 C CA . GLU A 1 127 ? -7.240 10.340 -8.925 1.00 95.25 127 GLU A CA 1
ATOM 1024 C C . GLU A 1 127 ? -5.933 10.117 -9.708 1.00 95.25 127 GLU A C 1
ATOM 1026 O O . GLU A 1 127 ? -4.861 10.447 -9.195 1.00 95.25 127 GLU A O 1
ATOM 1031 N N . PRO A 1 128 ? -5.989 9.545 -10.924 1.00 96.81 128 PRO A N 1
ATOM 1032 C CA . PRO A 1 128 ? -4.800 9.354 -11.748 1.00 96.81 128 PRO A CA 1
ATOM 1033 C C . PRO A 1 128 ? -4.188 10.684 -12.203 1.00 96.81 128 PRO A C 1
ATOM 1035 O O . PRO A 1 128 ? -4.905 11.624 -12.556 1.00 96.81 128 PRO A O 1
ATOM 1038 N N . SER A 1 129 ? -2.858 10.720 -12.296 1.00 96.50 129 SER A N 1
ATOM 1039 C CA . SER A 1 129 ? -2.136 11.821 -12.943 1.00 96.50 129 SER A CA 1
ATOM 1040 C C . SER A 1 129 ? -2.489 11.929 -14.432 1.00 96.50 129 SER A C 1
ATOM 1042 O O . SER A 1 129 ? -2.969 10.973 -15.051 1.00 96.50 129 SER A O 1
ATOM 1044 N N . LEU A 1 130 ? -2.207 13.075 -15.065 1.00 95.69 130 LEU A N 1
ATOM 1045 C CA . LEU A 1 130 ? -2.441 13.239 -16.508 1.00 95.69 130 LEU A CA 1
ATOM 1046 C C . LEU A 1 130 ? -1.697 12.170 -17.332 1.00 95.69 130 LEU A C 1
ATOM 1048 O O . LEU A 1 130 ? -2.255 11.632 -18.293 1.00 95.69 130 LEU A O 1
ATOM 1052 N N . ASN A 1 131 ? -0.472 11.826 -16.922 1.00 95.56 131 ASN A N 1
ATOM 1053 C CA . ASN A 1 131 ? 0.332 10.775 -17.543 1.00 95.56 131 ASN A CA 1
ATOM 1054 C C . ASN A 1 131 ? -0.360 9.411 -17.424 1.00 95.56 131 ASN A C 1
ATOM 1056 O O . ASN A 1 131 ? -0.559 8.729 -18.433 1.00 95.56 131 ASN A O 1
ATOM 1060 N N . SER A 1 132 ? -0.800 9.049 -16.217 1.00 97.31 132 SER A N 1
ATOM 1061 C CA . SER A 1 132 ? -1.519 7.801 -15.951 1.00 97.31 132 SER A CA 1
ATOM 1062 C C . SER A 1 132 ? -2.850 7.717 -16.700 1.00 97.31 132 SER A C 1
ATOM 1064 O O . SER A 1 132 ? -3.186 6.657 -17.231 1.00 97.31 132 SER A O 1
ATOM 1066 N N . ILE A 1 133 ? -3.591 8.826 -16.835 1.00 97.50 133 ILE A N 1
ATOM 1067 C CA . ILE A 1 133 ? -4.833 8.882 -17.627 1.00 97.50 133 ILE A CA 1
ATOM 1068 C C . ILE A 1 133 ? -4.552 8.529 -19.089 1.00 97.50 133 ILE A C 1
ATOM 1070 O O . ILE A 1 133 ? -5.267 7.711 -19.678 1.00 97.50 133 ILE A O 1
ATOM 1074 N N . VAL A 1 134 ? -3.540 9.156 -19.695 1.00 96.62 134 VAL A N 1
ATOM 1075 C CA . VAL A 1 134 ? -3.191 8.934 -21.105 1.00 96.62 134 VAL A CA 1
ATOM 1076 C C . VAL A 1 134 ? -2.709 7.501 -21.318 1.00 96.62 134 VAL A C 1
ATOM 1078 O O . VAL A 1 134 ? -3.239 6.817 -22.197 1.00 96.62 134 VAL A O 1
ATOM 1081 N N . LEU A 1 135 ? -1.780 7.025 -20.485 1.00 96.44 135 LEU A N 1
ATOM 1082 C CA . LEU A 1 135 ? -1.252 5.659 -20.534 1.00 96.44 135 LEU A CA 1
ATOM 1083 C C . LEU A 1 135 ? -2.372 4.620 -20.408 1.00 96.44 135 LEU A C 1
ATOM 1085 O O . LEU A 1 135 ? -2.491 3.708 -21.228 1.00 96.44 135 LEU A O 1
ATOM 1089 N N . THR A 1 136 ? -3.238 4.793 -19.411 1.00 96.81 136 THR A N 1
ATOM 1090 C CA . THR A 1 136 ? -4.341 3.871 -19.139 1.00 96.81 136 THR A CA 1
ATOM 1091 C C . THR A 1 136 ? -5.328 3.813 -20.305 1.00 96.81 136 THR A C 1
ATOM 1093 O O . THR A 1 136 ? -5.731 2.724 -20.718 1.00 96.81 136 THR A O 1
ATOM 1096 N N . LYS A 1 137 ? -5.683 4.961 -20.899 1.00 96.38 137 LYS A N 1
ATOM 1097 C CA . LYS A 1 137 ? -6.558 5.018 -22.085 1.00 96.38 137 LYS A CA 1
ATOM 1098 C C . LYS A 1 137 ? -5.920 4.370 -23.316 1.00 96.38 137 LYS A C 1
ATOM 1100 O O . LYS A 1 137 ? -6.617 3.682 -24.067 1.00 96.38 137 LYS A O 1
ATOM 1105 N N . GLN A 1 138 ? -4.619 4.568 -23.532 1.00 95.88 138 GLN A N 1
ATOM 1106 C CA . GLN A 1 138 ? -3.891 3.936 -24.636 1.00 95.88 138 GLN A CA 1
ATOM 1107 C C . GLN A 1 138 ? -3.893 2.412 -24.494 1.00 95.88 138 GLN A C 1
ATOM 1109 O O . GLN A 1 138 ? -4.334 1.716 -25.407 1.00 95.88 138 GLN A O 1
ATOM 1114 N N . LEU A 1 139 ? -3.504 1.895 -23.327 1.00 95.50 139 LEU A N 1
ATOM 1115 C CA . LEU A 1 139 ? -3.532 0.460 -23.041 1.00 95.50 139 LEU A CA 1
ATOM 1116 C C . LEU A 1 139 ? -4.947 -0.119 -23.168 1.00 95.50 139 LEU A C 1
ATOM 1118 O O . LEU A 1 139 ? -5.126 -1.177 -23.768 1.00 95.50 139 LEU A O 1
ATOM 1122 N N . ALA A 1 140 ? -5.970 0.587 -22.681 1.00 94.81 140 ALA A N 1
ATOM 1123 C CA . ALA A 1 140 ? -7.360 0.157 -22.827 1.00 94.81 140 ALA A CA 1
ATOM 1124 C C . ALA A 1 140 ? -7.800 0.055 -24.294 1.00 94.81 140 ALA A C 1
ATOM 1126 O O . ALA A 1 140 ? -8.484 -0.896 -24.668 1.00 94.81 140 ALA A O 1
ATOM 1127 N N . THR A 1 141 ? -7.369 0.998 -25.137 1.00 94.12 141 THR A N 1
ATOM 1128 C CA . THR A 1 141 ? -7.629 0.972 -26.587 1.00 94.12 141 THR A CA 1
ATOM 1129 C C . THR A 1 141 ? -6.961 -0.231 -27.254 1.00 94.12 141 THR A C 1
ATOM 1131 O O . THR A 1 141 ? -7.529 -0.824 -28.168 1.00 94.12 141 THR A O 1
ATOM 1134 N N . LEU A 1 142 ? -5.791 -0.638 -26.756 1.00 95.00 142 LEU A N 1
ATOM 1135 C CA . LEU A 1 142 ? -5.066 -1.834 -27.195 1.00 95.00 142 LEU A CA 1
ATOM 1136 C C . LEU A 1 142 ? -5.636 -3.149 -26.623 1.00 95.00 142 LEU A C 1
ATOM 1138 O O . LEU A 1 142 ? -5.114 -4.220 -26.917 1.00 95.00 142 LEU A O 1
ATOM 1142 N N . GLY A 1 143 ? -6.715 -3.095 -25.833 1.00 93.31 143 GLY A N 1
ATOM 1143 C CA . GLY A 1 143 ? -7.410 -4.273 -25.303 1.00 93.31 143 GLY A CA 1
ATOM 1144 C C . GLY A 1 143 ? -7.102 -4.606 -23.841 1.00 93.31 143 GLY A C 1
ATOM 1145 O O . GLY A 1 143 ? -7.564 -5.638 -23.339 1.00 93.31 143 GLY A O 1
ATOM 1146 N N . GLN A 1 144 ? -6.356 -3.749 -23.136 1.00 94.38 144 GLN A N 1
ATOM 1147 C CA . GLN A 1 144 ? -6.084 -3.932 -21.714 1.00 94.38 144 GLN A CA 1
ATOM 1148 C C . GLN A 1 144 ? -7.379 -3.792 -20.917 1.00 94.38 144 GLN A C 1
ATOM 1150 O O . GLN A 1 144 ? -8.116 -2.814 -21.052 1.00 94.38 144 GLN A O 1
ATOM 1155 N N . LYS A 1 145 ? -7.657 -4.770 -20.056 1.00 94.19 145 LYS A N 1
ATOM 1156 C CA . LYS A 1 145 ? -8.817 -4.746 -19.166 1.00 94.19 145 LYS A CA 1
ATOM 1157 C C . LYS A 1 145 ? -8.463 -5.415 -17.839 1.00 94.19 145 LYS A C 1
ATOM 1159 O O . LYS A 1 145 ? -8.054 -6.574 -17.875 1.00 94.19 145 LYS A O 1
ATOM 1164 N N . PRO A 1 146 ? -8.612 -4.728 -16.695 1.00 95.88 146 PRO A N 1
ATOM 1165 C CA . PRO A 1 146 ? -8.349 -5.325 -15.397 1.00 95.88 146 PRO A CA 1
ATOM 1166 C C . PRO A 1 146 ? -9.469 -6.287 -14.994 1.00 95.88 146 PRO A C 1
ATOM 1168 O O . PRO A 1 146 ? -10.639 -6.088 -15.329 1.00 95.88 146 PRO A O 1
ATOM 1171 N N . GLY A 1 147 ? -9.109 -7.291 -14.209 1.00 96.31 147 GLY A N 1
ATOM 1172 C CA . GLY A 1 147 ? -10.010 -8.121 -13.425 1.00 96.31 147 GLY A CA 1
ATOM 1173 C C . GLY A 1 147 ? -9.423 -8.363 -12.040 1.00 96.31 147 GLY A C 1
ATOM 1174 O O . GLY A 1 147 ? -8.205 -8.441 -11.883 1.00 96.31 147 GLY A O 1
ATOM 1175 N N . ILE A 1 148 ? -10.293 -8.475 -11.039 1.00 96.75 148 ILE A N 1
ATOM 1176 C CA . ILE A 1 148 ? -9.912 -8.817 -9.668 1.00 96.75 148 ILE A CA 1
ATOM 1177 C C . ILE A 1 148 ? -10.159 -10.302 -9.466 1.00 96.75 148 ILE A C 1
ATOM 1179 O O . ILE A 1 148 ? -11.297 -10.767 -9.558 1.00 96.75 148 ILE A O 1
ATOM 1183 N N . TYR A 1 149 ? -9.094 -11.028 -9.166 1.00 95.25 149 TYR A N 1
ATOM 1184 C CA . TYR A 1 149 ? -9.104 -12.464 -8.947 1.00 95.25 149 TYR A CA 1
ATOM 1185 C C . TYR A 1 149 ? -8.898 -12.741 -7.469 1.00 95.25 149 TYR A C 1
ATOM 1187 O O . TYR A 1 149 ? -8.075 -12.099 -6.820 1.00 95.25 149 TYR A O 1
ATOM 1195 N N . THR A 1 150 ? -9.658 -13.682 -6.922 1.00 92.44 150 THR A N 1
ATOM 1196 C CA . THR A 1 150 ? -9.513 -14.073 -5.521 1.00 92.44 150 THR A CA 1
ATOM 1197 C C . THR A 1 150 ? -8.884 -15.445 -5.385 1.00 92.44 150 THR A C 1
ATOM 1199 O O . THR A 1 150 ? -9.230 -16.377 -6.113 1.00 92.44 150 THR A O 1
ATOM 1202 N N . THR A 1 151 ? -7.947 -15.580 -4.448 1.00 84.75 151 THR A N 1
ATOM 1203 C CA . THR A 1 151 ? -7.146 -16.803 -4.323 1.00 84.75 151 THR A CA 1
ATOM 1204 C C . THR A 1 151 ? -7.924 -17.936 -3.658 1.00 84.75 151 THR A C 1
ATOM 1206 O O . THR A 1 151 ? -7.853 -19.076 -4.118 1.00 84.75 151 THR A O 1
ATOM 1209 N N . LEU A 1 152 ? -8.693 -17.652 -2.597 1.00 85.56 152 LEU A N 1
ATOM 1210 C CA . LEU A 1 152 ? -9.362 -18.699 -1.817 1.00 85.56 152 LEU A CA 1
ATOM 1211 C C . LEU A 1 152 ? -10.666 -19.143 -2.478 1.00 85.56 152 LEU A C 1
ATOM 1213 O O . LEU A 1 152 ? -10.899 -20.341 -2.628 1.00 85.56 152 LEU A O 1
ATOM 1217 N N . LYS A 1 153 ? -11.511 -18.196 -2.907 1.00 89.06 153 LYS A N 1
ATOM 1218 C CA . LYS A 1 153 ? -12.804 -18.533 -3.539 1.00 89.06 153 LYS A CA 1
ATOM 1219 C C . LYS A 1 153 ? -12.732 -18.698 -5.053 1.00 89.06 153 LYS A C 1
ATOM 1221 O O . LYS A 1 153 ? -13.742 -19.075 -5.643 1.00 89.06 153 LYS A O 1
ATOM 1226 N N . ARG A 1 154 ? -11.580 -18.417 -5.678 1.00 91.75 154 ARG A N 1
ATOM 1227 C CA . ARG A 1 154 ? -11.376 -18.500 -7.137 1.00 91.75 154 ARG A CA 1
ATOM 1228 C C . ARG A 1 154 ? -12.435 -17.721 -7.922 1.00 91.75 154 ARG A C 1
ATOM 1230 O O . ARG A 1 154 ? -12.908 -18.176 -8.961 1.00 91.75 154 ARG A O 1
ATOM 1237 N N . LYS A 1 155 ? -12.854 -16.567 -7.395 1.00 94.31 155 LYS A N 1
ATOM 1238 C CA . LYS A 1 155 ? -13.829 -15.692 -8.051 1.00 94.31 155 LYS A CA 1
ATOM 1239 C C . LYS A 1 155 ? -13.114 -14.649 -8.893 1.00 94.31 155 LYS A C 1
ATOM 1241 O O . LYS A 1 155 ? -12.029 -14.194 -8.536 1.00 94.31 155 LYS A O 1
ATOM 1246 N N . THR A 1 156 ? -13.779 -14.233 -9.963 1.00 95.12 156 THR A N 1
ATOM 1247 C CA . THR A 1 156 ? -13.331 -13.143 -10.825 1.00 95.12 156 THR A CA 1
ATOM 1248 C C . THR A 1 156 ? -14.384 -12.047 -10.832 1.00 95.12 156 THR A C 1
ATOM 1250 O O . THR A 1 156 ? -15.563 -12.315 -11.063 1.00 95.12 156 THR A O 1
ATOM 1253 N N . TYR A 1 157 ? -13.948 -10.814 -10.597 1.00 95.81 157 TYR A N 1
ATOM 1254 C CA . TYR A 1 157 ? -14.771 -9.615 -10.691 1.00 95.81 157 TYR A CA 1
ATOM 1255 C C . TYR A 1 157 ? -14.228 -8.731 -11.807 1.00 95.81 157 TYR A C 1
ATOM 1257 O O . TYR A 1 157 ? -13.031 -8.450 -11.861 1.00 95.81 157 TYR A O 1
ATOM 1265 N N . LEU A 1 158 ? -15.109 -8.305 -12.705 1.00 95.75 158 LEU A N 1
ATOM 1266 C CA . LEU A 1 158 ? -14.760 -7.496 -13.868 1.00 95.75 158 LEU A CA 1
ATOM 1267 C C . LEU A 1 158 ? -15.391 -6.100 -13.752 1.00 95.75 158 LEU A C 1
ATOM 1269 O O . LEU A 1 158 ? -16.410 -5.954 -13.071 1.00 95.75 158 LEU A O 1
ATOM 1273 N N . PRO A 1 159 ? -14.826 -5.086 -14.430 1.00 93.88 159 PRO A N 1
ATOM 1274 C CA . PRO A 1 159 ? -15.433 -3.766 -14.523 1.00 93.88 159 PRO A CA 1
ATOM 1275 C C . PRO A 1 159 ? -16.861 -3.854 -15.069 1.00 93.88 159 PRO A C 1
ATOM 1277 O O . PRO A 1 159 ? -17.075 -4.474 -16.117 1.00 93.88 159 PRO A O 1
ATOM 1280 N N . GLN A 1 160 ? -17.815 -3.258 -14.348 1.00 82.44 160 GLN A N 1
ATOM 1281 C CA . GLN A 1 160 ? -19.230 -3.222 -14.745 1.00 82.44 160 GLN A CA 1
ATOM 1282 C C . GLN A 1 160 ? -19.475 -2.143 -15.802 1.00 82.44 160 GLN A C 1
ATOM 1284 O O . GLN A 1 160 ? -20.128 -2.398 -16.812 1.00 82.44 160 GLN A O 1
ATOM 1289 N N . ASP A 1 161 ? -18.888 -0.967 -15.587 1.00 82.81 161 ASP A N 1
ATOM 1290 C CA . ASP A 1 161 ? -19.050 0.195 -16.450 1.00 82.81 161 ASP A CA 1
ATOM 1291 C C . ASP A 1 161 ? -17.911 0.329 -17.466 1.00 82.81 161 ASP A C 1
ATOM 1293 O O . ASP A 1 161 ? -16.838 -0.282 -17.354 1.00 82.81 161 ASP A O 1
ATOM 1297 N N . LYS A 1 162 ? -18.145 1.171 -18.478 1.00 87.19 162 LYS A N 1
ATOM 1298 C CA . LYS A 1 162 ? -17.073 1.632 -19.364 1.00 87.19 162 LYS A CA 1
ATOM 1299 C C . LYS A 1 162 ? -16.054 2.434 -18.556 1.00 87.19 162 LYS A C 1
ATOM 1301 O O . LYS A 1 162 ? -16.393 3.058 -17.557 1.00 87.19 162 LYS A O 1
ATOM 1306 N N . MET A 1 163 ? -14.808 2.426 -19.026 1.00 92.12 163 MET A N 1
ATOM 1307 C CA . MET A 1 163 ? -13.761 3.266 -18.453 1.00 92.12 163 MET A CA 1
ATOM 1308 C C . MET A 1 163 ? -14.207 4.729 -18.453 1.00 92.12 163 MET A C 1
ATOM 1310 O O . MET A 1 163 ? -14.615 5.257 -19.489 1.00 92.12 163 MET A O 1
ATOM 1314 N N . GLU A 1 164 ? -14.044 5.384 -17.311 1.00 91.88 164 GLU A N 1
ATOM 1315 C CA . GLU A 1 164 ? -14.324 6.802 -17.135 1.00 91.88 164 GLU A CA 1
ATOM 1316 C C . GLU A 1 164 ? -13.058 7.498 -16.646 1.00 91.88 164 GLU A C 1
ATOM 1318 O O . GLU A 1 164 ? -12.374 7.020 -15.741 1.00 91.88 164 GLU A O 1
ATOM 1323 N N . ASN A 1 165 ? -12.700 8.596 -17.310 1.00 91.81 165 ASN A N 1
ATOM 1324 C CA . ASN A 1 165 ? -11.515 9.397 -17.009 1.00 91.81 165 ASN A CA 1
ATOM 1325 C C . ASN A 1 165 ? -10.205 8.599 -16.798 1.00 91.81 165 ASN A C 1
ATOM 1327 O O . ASN A 1 165 ? -9.391 8.938 -15.951 1.00 91.81 165 ASN A O 1
ATOM 1331 N N . GLY A 1 166 ? -9.987 7.527 -17.570 1.00 93.69 166 GLY A N 1
ATOM 1332 C CA . GLY A 1 166 ? -8.775 6.709 -17.426 1.00 93.69 166 GLY A CA 1
ATOM 1333 C C . GLY A 1 166 ? -8.793 5.757 -16.226 1.00 93.69 166 GLY A C 1
ATOM 1334 O O . GLY A 1 166 ? -7.742 5.279 -15.829 1.00 93.69 166 GLY A O 1
ATOM 1335 N N . THR A 1 167 ? -9.963 5.463 -15.656 1.00 96.94 167 THR A N 1
ATOM 1336 C CA . THR A 1 167 ? -10.110 4.524 -14.536 1.00 96.94 167 THR A CA 1
ATOM 1337 C C . THR A 1 167 ? -11.163 3.458 -14.828 1.00 96.94 167 THR A C 1
ATOM 1339 O O . THR A 1 167 ? -12.148 3.700 -15.532 1.00 96.94 167 THR A O 1
ATOM 1342 N N . TRP A 1 168 ? -10.969 2.264 -14.270 1.00 96.69 168 TRP A N 1
ATOM 1343 C CA . TRP A 1 168 ? -12.002 1.231 -14.208 1.00 96.69 168 TRP A CA 1
ATOM 1344 C C . TRP A 1 168 ? -12.558 1.128 -12.795 1.00 96.69 168 TRP A C 1
ATOM 1346 O O . TRP A 1 168 ? -11.815 1.224 -11.820 1.00 96.69 168 TRP A O 1
ATOM 1356 N N . ARG A 1 169 ? -13.862 0.869 -12.687 1.00 96.12 169 ARG A N 1
ATOM 1357 C CA . ARG A 1 169 ? -14.551 0.656 -11.411 1.00 96.12 169 ARG A CA 1
ATOM 1358 C C . ARG A 1 169 ? -15.018 -0.791 -11.331 1.00 96.12 169 ARG A C 1
ATOM 1360 O O . ARG A 1 169 ? -15.754 -1.261 -12.199 1.00 96.12 169 ARG A O 1
ATOM 1367 N N . ILE A 1 170 ? -14.568 -1.501 -10.302 1.00 96.19 170 ILE A N 1
ATOM 1368 C CA . ILE A 1 170 ? -14.867 -2.918 -10.087 1.00 96.19 170 ILE A CA 1
ATOM 1369 C C . ILE A 1 170 ? -15.540 -3.064 -8.728 1.00 96.19 170 ILE A C 1
ATOM 1371 O O . ILE A 1 170 ? -14.966 -2.705 -7.702 1.00 96.19 170 ILE A O 1
ATOM 1375 N N . VAL A 1 171 ? -16.764 -3.586 -8.722 1.00 95.00 171 VAL A N 1
ATOM 1376 C CA . VAL A 1 171 ? -17.533 -3.807 -7.494 1.00 95.00 171 VAL A CA 1
ATOM 1377 C C . VAL A 1 171 ? -17.251 -5.209 -6.971 1.00 95.00 171 VAL A C 1
ATOM 1379 O O . VAL A 1 171 ? -17.424 -6.194 -7.691 1.00 95.00 171 VAL A O 1
ATOM 1382 N N . VAL A 1 172 ? -16.850 -5.303 -5.707 1.00 93.19 172 VAL A N 1
ATOM 1383 C CA . VAL A 1 172 ? -16.653 -6.569 -4.997 1.00 93.19 172 VAL A CA 1
ATOM 1384 C C . VAL A 1 172 ? -17.455 -6.570 -3.691 1.00 93.19 172 VAL A C 1
ATOM 1386 O O . VAL A 1 172 ? -17.635 -5.514 -3.082 1.00 93.19 172 VAL A O 1
ATOM 1389 N N . PRO A 1 173 ? -17.965 -7.723 -3.231 1.00 91.19 173 PRO A N 1
ATOM 1390 C CA . PRO A 1 173 ? -18.582 -7.808 -1.913 1.00 91.19 173 PRO A CA 1
ATOM 1391 C C . PRO A 1 173 ? -17.519 -7.648 -0.820 1.00 91.19 173 PRO A C 1
ATOM 1393 O O . PRO A 1 173 ? -16.414 -8.178 -0.946 1.00 91.19 173 PRO A O 1
ATOM 1396 N N . MET A 1 174 ? -17.874 -6.974 0.273 1.00 87.19 174 MET A N 1
ATOM 1397 C CA . MET A 1 174 ? -17.084 -7.004 1.500 1.00 87.19 174 MET A CA 1
ATOM 1398 C C . MET A 1 174 ? -17.122 -8.423 2.070 1.00 87.19 174 MET A C 1
ATOM 1400 O O . MET A 1 174 ? -18.193 -8.945 2.385 1.00 87.19 174 MET A O 1
ATOM 1404 N N . THR A 1 175 ? -15.961 -9.056 2.220 1.00 78.12 175 THR A N 1
ATOM 1405 C CA . THR A 1 175 ? -15.859 -10.408 2.776 1.00 78.12 175 THR A CA 1
ATOM 1406 C C . THR A 1 175 ? -14.864 -10.453 3.926 1.00 78.12 175 THR A C 1
ATOM 1408 O O . THR A 1 175 ? -13.820 -9.808 3.903 1.00 78.12 175 THR A O 1
ATOM 1411 N N . LEU A 1 176 ? -15.222 -11.208 4.965 1.00 72.00 176 LEU A N 1
ATOM 1412 C CA . LEU A 1 176 ? -14.361 -11.460 6.124 1.00 72.00 176 LEU A CA 1
ATOM 1413 C C . LEU A 1 176 ? -13.283 -12.505 5.814 1.00 72.00 176 LEU A C 1
ATOM 1415 O O . LEU A 1 176 ? -12.239 -12.543 6.455 1.00 72.00 176 LEU A O 1
ATOM 1419 N N . ASP A 1 177 ? -13.577 -13.367 4.850 1.00 73.88 177 ASP A N 1
ATOM 1420 C CA . ASP A 1 177 ? -12.701 -14.358 4.254 1.00 73.88 177 ASP A CA 1
ATOM 1421 C C . ASP A 1 177 ? -12.263 -13.898 2.850 1.00 73.88 177 ASP A C 1
ATOM 1423 O O . ASP A 1 177 ? -12.803 -12.936 2.309 1.00 73.88 177 ASP A O 1
ATOM 1427 N N . ASP A 1 178 ? -11.291 -14.575 2.229 1.00 79.62 178 ASP A N 1
ATOM 1428 C CA . ASP A 1 178 ? -10.874 -14.285 0.840 1.00 79.62 178 ASP A CA 1
ATOM 1429 C C . ASP A 1 178 ? -10.286 -12.871 0.629 1.00 79.62 178 ASP A C 1
ATOM 1431 O O . ASP A 1 178 ? -10.542 -12.203 -0.378 1.00 79.62 178 ASP A O 1
ATOM 1435 N N . MET A 1 179 ? -9.495 -12.412 1.608 1.00 83.12 179 MET A N 1
ATOM 1436 C CA . MET A 1 179 ? -8.893 -11.070 1.627 1.00 83.12 179 MET A CA 1
ATOM 1437 C C . MET A 1 179 ? -7.747 -10.899 0.623 1.00 83.12 179 MET A C 1
ATOM 1439 O O . MET A 1 179 ? -7.487 -9.782 0.189 1.00 83.12 179 MET A O 1
ATOM 1443 N N . LEU A 1 180 ? -7.056 -11.981 0.254 1.00 87.94 180 LEU A N 1
ATOM 1444 C CA . LEU A 1 180 ? -5.969 -11.930 -0.721 1.00 87.94 180 LEU A CA 1
ATOM 1445 C C . LEU A 1 180 ? -6.546 -11.888 -2.139 1.00 87.94 180 LEU A C 1
ATOM 1447 O O . LEU A 1 180 ? -7.265 -12.806 -2.552 1.00 87.94 180 LEU A O 1
ATOM 1451 N N . LYS A 1 181 ? -6.244 -10.813 -2.865 1.00 92.19 181 LYS A N 1
ATOM 1452 C CA . LYS A 1 181 ? -6.760 -10.548 -4.207 1.00 92.19 181 LYS A CA 1
ATOM 1453 C C . LYS A 1 181 ? -5.630 -10.151 -5.143 1.00 92.19 181 LYS A C 1
ATOM 1455 O O . LYS A 1 181 ? -4.600 -9.647 -4.714 1.00 92.19 181 LYS A O 1
ATOM 1460 N N . GLU A 1 182 ? -5.840 -10.369 -6.427 1.00 94.75 182 GLU A N 1
ATOM 1461 C CA . GLU A 1 182 ? -4.858 -10.077 -7.461 1.00 94.75 182 GLU A CA 1
ATOM 1462 C C . GLU A 1 182 ? -5.524 -9.298 -8.595 1.00 94.75 182 GLU A C 1
ATOM 1464 O O . GLU A 1 182 ? -6.590 -9.688 -9.081 1.00 94.75 182 GLU A O 1
ATOM 1469 N N . ILE A 1 183 ? -4.918 -8.184 -9.000 1.00 95.69 183 ILE A N 1
ATOM 1470 C CA . ILE A 1 183 ? -5.301 -7.452 -10.206 1.00 95.69 183 ILE A CA 1
ATOM 1471 C C . ILE A 1 183 ? -4.541 -8.067 -11.369 1.00 95.69 183 ILE A C 1
ATOM 1473 O O . ILE A 1 183 ? -3.310 -8.047 -11.367 1.00 95.69 183 ILE A O 1
ATOM 1477 N N . LYS A 1 184 ? -5.273 -8.575 -12.362 1.00 94.75 184 LYS A N 1
ATOM 1478 C CA . LYS A 1 184 ? -4.687 -9.035 -13.627 1.00 94.75 184 LYS A CA 1
ATOM 1479 C C . LYS A 1 184 ? -5.277 -8.291 -14.793 1.00 94.75 184 LYS A C 1
ATOM 1481 O O . LYS A 1 184 ? -6.485 -8.048 -14.831 1.00 94.75 184 LYS A O 1
ATOM 1486 N N . GLY A 1 185 ? -4.424 -7.976 -15.753 1.00 91.62 185 GLY A N 1
ATOM 1487 C CA . GLY A 1 185 ? -4.840 -7.513 -17.067 1.00 91.62 185 GLY A CA 1
ATOM 1488 C C . GLY A 1 185 ? -4.841 -8.639 -18.086 1.00 91.62 185 GLY A C 1
ATOM 1489 O O . GLY A 1 185 ? -4.273 -9.707 -17.868 1.00 91.62 185 GLY A O 1
ATOM 1490 N N . ASN A 1 186 ? -5.414 -8.361 -19.251 1.00 90.06 186 ASN A N 1
ATOM 1491 C CA . ASN A 1 186 ? -5.024 -9.091 -20.453 1.00 90.06 186 ASN A CA 1
ATOM 1492 C C . ASN A 1 186 ? -3.527 -8.847 -20.735 1.00 90.06 186 ASN A C 1
ATOM 1494 O O . ASN A 1 186 ? -2.952 -7.859 -20.285 1.00 90.06 186 ASN A O 1
ATOM 1498 N N . GLN A 1 187 ? -2.876 -9.735 -21.483 1.00 85.19 187 GLN A N 1
ATOM 1499 C CA . GLN A 1 187 ? -1.486 -9.514 -21.885 1.00 85.19 187 GLN A CA 1
ATOM 1500 C C . GLN A 1 187 ? -1.440 -8.572 -23.090 1.00 85.19 187 GLN A C 1
ATOM 1502 O O . GLN A 1 187 ? -1.532 -9.009 -24.235 1.00 85.19 187 GLN A O 1
ATOM 1507 N N . VAL A 1 188 ? -1.323 -7.272 -22.819 1.00 91.25 188 VAL A N 1
ATOM 1508 C CA . VAL A 1 188 ? -1.151 -6.230 -23.836 1.00 91.25 188 VAL A CA 1
ATOM 1509 C C . VAL A 1 188 ? 0.202 -5.565 -23.650 1.00 91.25 188 VAL A C 1
ATOM 1511 O O . VAL A 1 188 ? 0.545 -5.132 -22.550 1.00 91.25 188 VAL A O 1
ATOM 1514 N N . ALA A 1 189 ? 0.958 -5.485 -24.742 1.00 90.62 189 ALA A N 1
ATOM 1515 C CA . ALA A 1 189 ? 2.213 -4.755 -24.786 1.00 90.62 189 ALA A CA 1
ATOM 1516 C C . ALA A 1 189 ? 1.986 -3.342 -25.334 1.00 90.62 189 ALA A C 1
ATOM 1518 O O . ALA A 1 189 ? 1.294 -3.153 -26.336 1.00 90.62 189 ALA A O 1
ATOM 1519 N N . PHE A 1 190 ? 2.631 -2.358 -24.719 1.00 91.12 190 PHE A N 1
ATOM 1520 C CA . PHE A 1 190 ? 2.781 -1.012 -25.256 1.00 91.12 190 PHE A CA 1
ATOM 1521 C C . PHE A 1 190 ? 4.261 -0.645 -25.204 1.00 91.12 190 PHE A C 1
ATOM 1523 O O . PHE A 1 190 ? 4.849 -0.670 -24.131 1.00 91.12 190 PHE A O 1
ATOM 1530 N N . GLN A 1 191 ? 4.874 -0.353 -26.356 1.00 88.69 191 GLN A N 1
ATOM 1531 C CA . GLN A 1 191 ? 6.319 -0.078 -26.464 1.00 88.69 191 GLN A CA 1
ATOM 1532 C C . GLN A 1 191 ? 7.200 -1.189 -25.850 1.00 88.69 191 GLN A C 1
ATOM 1534 O O . GLN A 1 191 ? 8.124 -0.915 -25.089 1.00 88.69 191 GLN A O 1
ATOM 1539 N N . ASP A 1 192 ? 6.881 -2.454 -26.150 1.00 87.50 192 ASP A N 1
ATOM 1540 C CA . ASP A 1 192 ? 7.541 -3.652 -25.595 1.00 87.50 192 ASP A CA 1
ATOM 1541 C C . ASP A 1 192 ? 7.474 -3.779 -24.059 1.00 87.50 192 ASP A C 1
ATOM 1543 O O . ASP A 1 192 ? 8.225 -4.554 -23.457 1.00 87.50 192 ASP A O 1
ATOM 1547 N N . CYS A 1 193 ? 6.558 -3.035 -23.433 1.00 90.12 193 CYS A N 1
ATOM 1548 C CA . CYS A 1 193 ? 6.305 -3.043 -22.001 1.00 90.12 193 CYS A CA 1
ATOM 1549 C C . CYS A 1 193 ? 4.919 -3.609 -21.669 1.00 90.12 193 CYS A C 1
ATOM 1551 O O . CYS A 1 193 ? 3.926 -3.302 -22.330 1.00 90.12 193 CYS A O 1
ATOM 1553 N N . PHE A 1 194 ? 4.848 -4.380 -20.589 1.00 91.69 194 PHE A N 1
ATOM 1554 C CA . PHE A 1 194 ? 3.634 -4.946 -20.013 1.00 91.69 194 PHE A CA 1
ATOM 1555 C C . PHE A 1 194 ? 3.312 -4.311 -18.658 1.00 91.69 194 PHE A C 1
ATOM 1557 O O . PHE A 1 194 ? 4.177 -3.737 -17.984 1.00 91.69 194 PHE A O 1
ATOM 1564 N N . THR A 1 195 ? 2.054 -4.467 -18.246 1.00 92.44 195 THR A N 1
ATOM 1565 C CA . THR A 1 195 ? 1.600 -4.189 -16.882 1.00 92.44 195 THR A CA 1
ATOM 1566 C C . THR A 1 195 ? 1.758 -5.441 -16.022 1.00 92.44 195 THR A C 1
ATOM 1568 O O . THR A 1 195 ? 1.269 -6.502 -16.407 1.00 92.44 195 THR A O 1
ATOM 1571 N N . ALA A 1 196 ? 2.427 -5.334 -14.873 1.00 91.50 196 ALA A N 1
ATOM 1572 C CA . ALA A 1 196 ? 2.538 -6.456 -13.938 1.00 91.50 196 ALA A CA 1
ATOM 1573 C C . ALA A 1 196 ? 1.199 -6.795 -13.290 1.00 91.50 196 ALA A C 1
ATOM 1575 O O . ALA A 1 196 ? 0.425 -5.892 -12.985 1.00 91.50 196 ALA A O 1
ATOM 1576 N N . ASP A 1 197 ? 0.983 -8.070 -12.975 1.00 92.25 197 ASP A N 1
ATOM 1577 C CA . ASP A 1 197 ? -0.050 -8.461 -12.018 1.00 92.25 197 ASP A CA 1
ATOM 1578 C C . ASP A 1 197 ? 0.272 -7.874 -10.632 1.00 92.25 197 ASP A C 1
ATOM 1580 O O . ASP A 1 197 ? 1.439 -7.724 -10.256 1.00 92.25 197 ASP A O 1
ATOM 1584 N N . PHE A 1 198 ? -0.764 -7.519 -9.869 1.00 91.62 198 PHE A N 1
ATOM 1585 C CA . PHE A 1 198 ? -0.602 -6.892 -8.556 1.00 91.62 198 PHE A CA 1
ATOM 1586 C C . PHE A 1 198 ? -1.384 -7.636 -7.478 1.00 91.62 198 PHE A C 1
ATOM 1588 O O . PHE A 1 198 ? -2.615 -7.636 -7.478 1.00 91.62 198 PHE A O 1
ATOM 1595 N N . LEU A 1 199 ? -0.661 -8.258 -6.548 1.00 90.56 199 LEU A N 1
ATOM 1596 C CA . LEU A 1 199 ? -1.222 -8.932 -5.382 1.00 90.56 199 LEU A CA 1
ATOM 1597 C C . LEU A 1 199 ? -1.443 -7.919 -4.252 1.00 90.56 199 LEU A C 1
ATOM 1599 O O . LEU A 1 199 ? -0.520 -7.210 -3.861 1.00 90.56 199 LEU A O 1
ATOM 1603 N N . PHE A 1 200 ? -2.649 -7.878 -3.696 1.00 88.50 200 PHE A N 1
ATOM 1604 C CA . PHE A 1 200 ? -3.016 -6.956 -2.626 1.00 88.50 200 PHE A CA 1
ATOM 1605 C C . PHE A 1 200 ? -3.968 -7.605 -1.620 1.00 88.50 200 PHE A C 1
ATOM 1607 O O . PHE A 1 200 ? -4.653 -8.593 -1.901 1.00 88.50 200 PHE A O 1
ATOM 1614 N N . VAL A 1 201 ? -4.013 -7.036 -0.417 1.00 86.25 201 VAL A N 1
ATOM 1615 C CA . VAL A 1 201 ? -4.943 -7.452 0.634 1.00 86.25 201 VAL A CA 1
ATOM 1616 C C . VAL A 1 201 ? -6.104 -6.470 0.672 1.00 86.25 201 VAL A C 1
ATOM 1618 O O . VAL A 1 201 ? -5.915 -5.279 0.898 1.00 86.25 201 VAL A O 1
ATOM 1621 N N . LEU A 1 202 ? -7.316 -6.982 0.479 1.00 86.81 202 LEU A N 1
ATOM 1622 C CA . LEU A 1 202 ? -8.558 -6.243 0.649 1.00 86.81 202 LEU A CA 1
ATOM 1623 C C . LEU A 1 202 ? -9.364 -6.877 1.777 1.00 86.81 202 LEU A C 1
ATOM 1625 O O . LEU A 1 202 ? -10.113 -7.834 1.570 1.00 86.81 202 LEU A O 1
ATOM 1629 N N . ALA A 1 203 ? -9.165 -6.354 2.981 1.00 77.44 203 ALA A N 1
ATOM 1630 C CA . ALA A 1 203 ? -9.893 -6.786 4.161 1.00 77.44 203 ALA A CA 1
ATOM 1631 C C . ALA A 1 203 ? -11.278 -6.129 4.238 1.00 77.44 203 ALA A C 1
ATOM 1633 O O . ALA A 1 203 ? -11.525 -5.062 3.665 1.00 77.44 203 ALA A O 1
ATOM 1634 N N . PHE A 1 204 ? -12.169 -6.755 5.008 1.00 77.88 204 PHE A N 1
ATOM 1635 C CA . PHE A 1 204 ? -13.401 -6.109 5.439 1.00 77.88 204 PHE A CA 1
ATOM 1636 C C . PHE A 1 204 ? -13.042 -4.832 6.218 1.00 77.88 204 PHE A C 1
ATOM 1638 O O . PHE A 1 204 ? -12.336 -4.928 7.228 1.00 77.88 204 PHE A O 1
ATOM 1645 N N . PRO A 1 205 ? -13.512 -3.649 5.789 1.00 74.81 205 PRO A N 1
ATOM 1646 C CA . PRO A 1 205 ? -13.191 -2.402 6.461 1.00 74.81 205 PRO A CA 1
ATOM 1647 C C . PRO A 1 205 ? -13.853 -2.414 7.838 1.00 74.81 205 PRO A C 1
ATOM 1649 O O . PRO A 1 205 ? -15.076 -2.365 7.965 1.00 74.81 205 PRO A O 1
ATOM 1652 N N . LEU A 1 206 ? -13.055 -2.527 8.897 1.00 77.25 206 LEU A N 1
ATOM 1653 C CA . LEU A 1 206 ? -13.573 -2.413 10.253 1.00 77.25 206 LEU A CA 1
ATOM 1654 C C . LEU A 1 206 ? -13.814 -0.933 10.545 1.00 77.25 206 LEU A C 1
ATOM 1656 O O . LEU A 1 206 ? -12.913 -0.105 10.419 1.00 77.25 206 LEU A O 1
ATOM 1660 N N . MET A 1 207 ? -15.047 -0.598 10.923 1.00 78.88 207 MET A N 1
ATOM 1661 C CA . MET A 1 207 ? -15.379 0.764 11.336 1.00 78.88 207 MET A CA 1
ATOM 1662 C C . MET A 1 207 ? -14.670 1.090 12.651 1.00 78.88 207 MET A C 1
ATOM 1664 O O . MET A 1 207 ? -14.581 0.231 13.541 1.00 78.88 207 MET A O 1
ATOM 1668 N N . THR A 1 208 ? -14.170 2.316 12.758 1.00 85.38 208 THR A N 1
ATOM 1669 C CA . THR A 1 208 ? -13.755 2.906 14.029 1.00 85.38 208 THR A CA 1
ATOM 1670 C C . THR A 1 208 ? -14.967 3.528 14.720 1.00 85.38 208 THR A C 1
ATOM 1672 O O . THR A 1 208 ? -15.998 3.796 14.099 1.00 85.38 208 THR A O 1
ATOM 1675 N N . VAL A 1 209 ? -14.869 3.708 16.032 1.00 85.06 209 VAL A N 1
ATOM 1676 C CA . VAL A 1 209 ? -15.860 4.437 16.818 1.00 85.06 209 VAL A CA 1
ATOM 1677 C C . VAL A 1 209 ? -15.815 5.901 16.388 1.00 85.06 209 VAL A C 1
ATOM 1679 O O . VAL A 1 209 ? -14.749 6.514 16.377 1.00 85.06 209 VAL A O 1
ATOM 1682 N N . SER A 1 210 ? -16.973 6.461 16.038 1.00 81.25 210 SER A N 1
ATOM 1683 C CA . SER A 1 210 ? -17.070 7.875 15.667 1.00 81.25 210 SER A CA 1
ATOM 1684 C C . SER A 1 210 ? -16.819 8.785 16.869 1.00 81.25 210 SER A C 1
ATOM 1686 O O . SER A 1 210 ? -17.308 8.524 17.973 1.00 81.25 210 SER A O 1
ATOM 1688 N N . GLU A 1 211 ? -16.099 9.882 16.641 1.00 84.62 211 GLU A N 1
ATOM 1689 C CA . GLU A 1 211 ? -15.949 10.941 17.635 1.00 84.62 211 GLU A CA 1
ATOM 1690 C C . GLU A 1 211 ? -17.263 11.725 17.734 1.00 84.62 211 GLU A C 1
ATOM 1692 O O . GLU A 1 211 ? -17.739 12.304 16.756 1.00 84.62 211 GLU A O 1
ATOM 1697 N N . ILE A 1 212 ? -17.873 11.718 18.920 1.00 86.44 212 ILE A N 1
ATOM 1698 C CA . ILE A 1 212 ? -19.131 12.421 19.179 1.00 86.44 212 ILE A CA 1
ATOM 1699 C C . ILE A 1 212 ? -18.825 13.679 20.004 1.00 86.44 212 ILE A C 1
ATOM 1701 O O . ILE A 1 212 ? -18.241 13.561 21.088 1.00 86.44 212 ILE A O 1
ATOM 1705 N N . PRO A 1 213 ? -19.224 14.880 19.543 1.00 87.62 213 PRO A N 1
ATOM 1706 C CA . PRO A 1 213 ? -19.033 16.113 20.299 1.00 87.62 213 PRO A CA 1
ATOM 1707 C C . PRO A 1 213 ? -19.651 16.036 21.702 1.00 87.62 213 PRO A C 1
ATOM 1709 O O . PRO A 1 213 ? -20.768 15.553 21.878 1.00 87.62 213 PRO A O 1
ATOM 1712 N N . GLY A 1 214 ? -18.923 16.525 22.709 1.00 87.94 214 GLY A N 1
ATOM 1713 C CA . GLY A 1 214 ? -19.360 16.522 24.112 1.00 87.94 214 GLY A CA 1
ATOM 1714 C C . GLY A 1 214 ? -19.120 15.211 24.867 1.00 87.94 214 GLY A C 1
ATOM 1715 O O . GLY A 1 214 ? -19.402 15.143 26.063 1.00 87.94 214 GLY A O 1
ATOM 1716 N N . PHE A 1 215 ? -18.590 14.176 24.210 1.00 93.69 215 PHE A N 1
ATOM 1717 C CA . PHE A 1 215 ? -18.161 12.959 24.896 1.00 93.69 215 PHE A CA 1
ATOM 1718 C C . PHE A 1 215 ? -16.810 13.192 25.577 1.00 93.69 215 PHE A C 1
ATOM 1720 O O . PHE A 1 215 ? -16.007 14.015 25.138 1.00 93.69 215 PHE A O 1
ATOM 1727 N N . LEU A 1 216 ? -16.571 12.465 26.664 1.00 94.31 216 LEU A N 1
ATOM 1728 C CA . LEU A 1 216 ? -15.419 12.646 27.539 1.00 94.31 216 LEU A CA 1
ATOM 1729 C C . LEU A 1 216 ? -14.292 11.659 27.187 1.00 94.31 216 LEU A C 1
ATOM 1731 O O . LEU A 1 216 ? -14.590 10.529 26.781 1.00 94.31 216 LEU A O 1
ATOM 1735 N N . PRO A 1 217 ? -13.012 12.046 27.349 1.00 94.62 217 PRO A N 1
ATOM 1736 C CA . PRO A 1 217 ? -11.884 11.161 27.073 1.00 94.62 217 PRO A CA 1
ATOM 1737 C C . PRO A 1 217 ? -11.873 9.950 28.011 1.00 94.62 217 PRO A C 1
ATOM 1739 O O . PRO A 1 217 ? -12.437 9.971 29.105 1.00 94.62 217 PRO A O 1
ATOM 1742 N N . ILE A 1 218 ? -11.230 8.881 27.571 1.00 95.50 218 ILE A N 1
ATOM 1743 C CA . ILE A 1 218 ? -10.953 7.692 28.375 1.00 95.50 218 ILE A CA 1
ATOM 1744 C C . ILE A 1 218 ? -9.471 7.372 28.209 1.00 95.50 218 ILE A C 1
ATOM 1746 O O . ILE A 1 218 ? -8.949 7.441 27.093 1.00 95.50 218 ILE A O 1
ATOM 1750 N N . SER A 1 219 ? -8.781 7.095 29.307 1.00 96.44 219 SER A N 1
ATOM 1751 C CA . SER A 1 219 ? -7.327 6.975 29.333 1.00 96.44 219 SER A CA 1
ATOM 1752 C C . SER A 1 219 ? -6.876 5.968 30.387 1.00 96.44 219 SER A C 1
ATOM 1754 O O . SER A 1 219 ? -7.633 5.548 31.267 1.00 96.44 219 SER A O 1
ATOM 1756 N N . SER A 1 220 ? -5.611 5.592 30.306 1.00 96.38 220 SER A N 1
ATOM 1757 C CA . SER A 1 220 ? -4.934 4.897 31.391 1.00 96.38 220 SER A CA 1
ATOM 1758 C C . SER A 1 220 ? -4.504 5.881 32.494 1.00 96.38 220 SER A C 1
ATOM 1760 O O . SER A 1 220 ? -4.547 7.102 32.286 1.00 96.38 220 SER A O 1
ATOM 1762 N N . PRO A 1 221 ? -4.078 5.378 33.667 1.00 95.88 221 PRO A N 1
ATOM 1763 C CA . PRO A 1 221 ? -3.507 6.211 34.719 1.00 95.88 221 PRO A CA 1
ATOM 1764 C C . PRO A 1 221 ? -2.298 7.013 34.238 1.00 95.88 221 PRO A C 1
ATOM 1766 O O . PRO A 1 221 ? -1.498 6.538 33.432 1.00 95.88 221 PRO A O 1
ATOM 1769 N N . ARG A 1 222 ? -2.115 8.216 34.792 1.00 93.44 222 ARG A N 1
ATOM 1770 C CA . ARG A 1 222 ? -0.956 9.067 34.480 1.00 93.44 222 ARG A CA 1
ATOM 1771 C C . ARG A 1 222 ? 0.365 8.330 34.678 1.00 93.44 222 ARG A C 1
ATOM 1773 O O . ARG A 1 222 ? 0.605 7.762 35.743 1.00 93.44 222 ARG A O 1
ATOM 1780 N N . GLY A 1 223 ? 1.234 8.399 33.669 1.00 91.62 223 GLY A N 1
ATOM 1781 C CA . GLY A 1 223 ? 2.550 7.761 33.697 1.00 91.62 223 GLY A CA 1
ATOM 1782 C C . GLY A 1 223 ? 2.534 6.241 33.510 1.00 91.62 223 GLY A C 1
ATOM 1783 O O . GLY A 1 223 ? 3.577 5.608 33.681 1.00 91.62 223 GLY A O 1
ATOM 1784 N N . SER A 1 224 ? 1.391 5.638 33.168 1.00 92.62 224 SER A N 1
ATOM 1785 C CA . SER A 1 224 ? 1.345 4.227 32.789 1.00 92.62 224 SER A CA 1
ATOM 1786 C C . SER A 1 224 ? 2.002 3.994 31.425 1.00 92.62 224 SER A C 1
ATOM 1788 O O . SER A 1 224 ? 2.116 4.894 30.594 1.00 92.62 224 SER A O 1
ATOM 1790 N N . GLN A 1 225 ? 2.392 2.748 31.158 1.00 93.88 225 GLN A N 1
ATOM 1791 C CA . GLN A 1 225 ? 2.784 2.353 29.806 1.00 93.88 225 GLN A CA 1
ATOM 1792 C C . GLN A 1 225 ? 1.578 2.372 28.857 1.00 93.88 225 GLN A C 1
ATOM 1794 O O . GLN A 1 225 ? 0.432 2.234 29.291 1.00 93.88 225 GLN A O 1
ATOM 1799 N N . LEU A 1 226 ? 1.859 2.528 27.561 1.00 94.19 226 LEU A N 1
ATOM 1800 C CA . LEU A 1 226 ? 0.856 2.403 26.508 1.00 94.19 226 LEU A CA 1
ATOM 1801 C C . LEU A 1 226 ? 0.314 0.975 26.476 1.00 94.19 226 LEU A C 1
ATOM 1803 O O . LEU A 1 226 ? 1.085 0.014 26.444 1.00 94.19 226 LEU A O 1
ATOM 1807 N N . MET A 1 227 ? -1.007 0.849 26.422 1.00 95.69 227 MET A N 1
ATOM 1808 C CA . MET A 1 227 ? -1.678 -0.430 26.203 1.00 95.69 227 MET A CA 1
ATOM 1809 C C . MET A 1 227 ? -2.232 -0.455 24.788 1.00 95.69 227 MET A C 1
ATOM 1811 O O . MET A 1 227 ? -2.782 0.540 24.315 1.00 95.69 227 MET A O 1
ATOM 1815 N N . ALA A 1 228 ? -2.103 -1.588 24.107 1.00 94.62 228 ALA A N 1
ATOM 1816 C CA . ALA A 1 228 ? -2.603 -1.745 22.753 1.00 94.62 228 ALA A CA 1
ATOM 1817 C C . ALA A 1 228 ? -3.324 -3.078 22.592 1.00 94.62 228 ALA A C 1
ATOM 1819 O O . ALA A 1 228 ? -2.853 -4.111 23.065 1.00 94.62 228 ALA A O 1
ATOM 1820 N N . ALA A 1 229 ? -4.433 -3.049 21.863 1.00 93.94 229 ALA A N 1
ATOM 1821 C CA . ALA A 1 229 ? -5.143 -4.238 21.428 1.00 93.94 229 ALA A CA 1
ATOM 1822 C C . ALA A 1 229 ? -5.412 -4.155 19.930 1.00 93.94 229 ALA A C 1
ATOM 1824 O O . ALA A 1 229 ? -5.859 -3.131 19.414 1.00 93.94 229 ALA A O 1
ATOM 1825 N N . TRP A 1 230 ? -5.170 -5.258 19.233 1.00 89.62 230 TRP A N 1
ATOM 1826 C CA . TRP A 1 230 ? -5.450 -5.404 17.811 1.00 89.62 230 TRP A CA 1
ATOM 1827 C C . TRP A 1 230 ? -6.136 -6.736 17.559 1.00 89.62 230 TRP A C 1
ATOM 1829 O O . TRP A 1 230 ? -6.039 -7.675 18.353 1.00 89.62 230 TRP A O 1
ATOM 1839 N N . THR A 1 231 ? -6.834 -6.840 16.432 1.00 79.56 231 THR A N 1
ATOM 1840 C CA . THR A 1 231 ? -7.407 -8.124 16.032 1.00 79.56 231 THR A CA 1
ATOM 1841 C C . THR A 1 231 ? -6.385 -8.898 15.200 1.00 79.56 231 THR A C 1
ATOM 1843 O O . THR A 1 231 ? -5.858 -8.388 14.214 1.00 79.56 231 THR A O 1
ATOM 1846 N N . ALA A 1 232 ? -6.096 -10.148 15.573 1.00 73.44 232 ALA A N 1
ATOM 1847 C CA . ALA A 1 232 ? -5.077 -10.961 14.896 1.00 73.44 232 ALA A CA 1
ATOM 1848 C C . ALA A 1 232 ? -5.351 -11.147 13.389 1.00 73.44 232 ALA A C 1
ATOM 1850 O O . ALA A 1 232 ? -4.427 -11.325 12.603 1.00 73.44 232 ALA A O 1
ATOM 1851 N N . CYS A 1 233 ? -6.622 -11.079 12.979 1.00 71.31 233 CYS A N 1
ATOM 1852 C CA . CYS A 1 233 ? -7.028 -11.195 11.577 1.00 71.31 233 CYS A CA 1
ATOM 1853 C C . CYS A 1 233 ? -6.878 -9.890 10.774 1.00 71.31 233 CYS A C 1
ATOM 1855 O O . CYS A 1 233 ? -6.896 -9.940 9.549 1.00 71.31 233 CYS A O 1
ATOM 1857 N N . VAL A 1 234 ? -6.791 -8.732 11.436 1.00 75.56 234 VAL A N 1
ATOM 1858 C CA . VAL A 1 234 ? -6.739 -7.400 10.809 1.00 75.56 234 VAL A CA 1
ATOM 1859 C C . VAL A 1 234 ? -5.783 -6.530 11.635 1.00 75.56 234 VAL A C 1
ATOM 1861 O O . VAL A 1 234 ? -6.229 -5.710 12.436 1.00 75.56 234 VAL A O 1
ATOM 1864 N N . PRO A 1 235 ? -4.461 -6.718 11.490 1.00 75.62 235 PRO A N 1
ATOM 1865 C CA . PRO A 1 235 ? -3.472 -6.040 12.327 1.00 75.62 235 PRO A CA 1
ATOM 1866 C C . PRO A 1 235 ? -3.453 -4.516 12.135 1.00 75.62 235 PRO A C 1
ATOM 1868 O O . PRO A 1 235 ? -2.956 -3.812 13.004 1.00 75.62 235 PRO A O 1
ATOM 1871 N N . SER A 1 236 ? -4.028 -3.997 11.042 1.00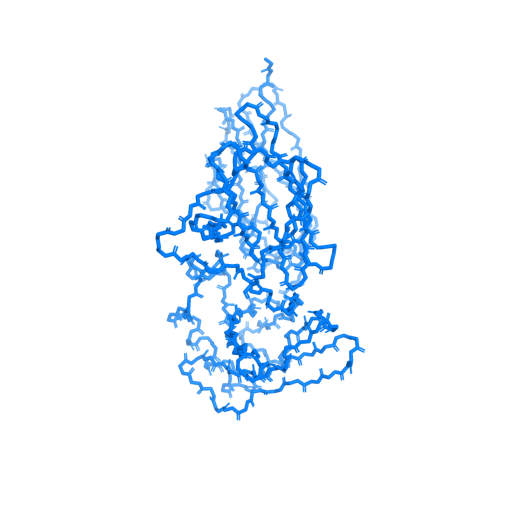 78.94 236 SER A N 1
ATOM 1872 C CA . SER A 1 236 ? -4.224 -2.556 10.833 1.00 78.94 236 SER A CA 1
ATOM 1873 C C . SER A 1 236 ? -5.335 -1.958 11.703 1.00 78.94 236 SER A C 1
ATOM 1875 O O . SER A 1 236 ? -5.439 -0.737 11.796 1.00 78.94 236 SER A O 1
ATOM 1877 N N . PHE A 1 237 ? -6.174 -2.793 12.329 1.00 86.81 237 PHE A N 1
ATOM 1878 C CA . PHE A 1 237 ? -7.247 -2.373 13.224 1.00 86.81 237 PHE A CA 1
ATOM 1879 C C . PHE A 1 237 ? -6.796 -2.475 14.678 1.00 86.81 237 PHE A C 1
ATOM 1881 O O . PHE A 1 237 ? -6.734 -3.570 15.250 1.00 86.81 237 PHE A O 1
ATOM 1888 N N . VAL A 1 238 ? -6.481 -1.320 15.261 1.00 91.44 238 VAL A N 1
ATOM 1889 C CA . VAL A 1 238 ? -5.799 -1.206 16.555 1.00 91.44 238 VAL A CA 1
ATOM 1890 C C . VAL A 1 238 ? -6.495 -0.168 17.426 1.00 91.44 238 VAL A C 1
ATOM 1892 O O . VAL A 1 238 ? -6.959 0.864 16.939 1.00 91.44 238 VAL A O 1
ATOM 1895 N N . VAL A 1 239 ? -6.542 -0.439 18.726 1.00 95.19 239 VAL A N 1
ATOM 1896 C CA . VAL A 1 239 ? -6.845 0.532 19.778 1.00 95.19 239 VAL A CA 1
ATOM 1897 C C . VAL A 1 239 ? -5.604 0.700 20.638 1.00 95.19 239 VAL A C 1
ATOM 1899 O O . VAL A 1 239 ? -5.010 -0.292 21.054 1.00 95.19 239 VAL A O 1
ATOM 1902 N N . VAL A 1 240 ? -5.237 1.949 20.909 1.00 96.31 240 VAL A N 1
ATOM 1903 C CA . VAL A 1 240 ? -4.149 2.321 21.816 1.00 96.31 240 VAL A CA 1
ATOM 1904 C C . VAL A 1 240 ? -4.721 3.182 22.928 1.00 96.31 240 VAL A C 1
ATOM 1906 O O . VAL A 1 240 ? -5.333 4.212 22.661 1.00 96.31 240 VAL A O 1
ATOM 1909 N N . VAL A 1 241 ? -4.511 2.765 24.170 1.00 97.00 241 VAL A N 1
ATOM 1910 C CA . VAL A 1 241 ? -4.868 3.522 25.369 1.00 97.00 241 VAL A CA 1
ATOM 1911 C C . VAL A 1 241 ? -3.591 4.152 25.913 1.00 97.00 241 VAL A C 1
ATOM 1913 O O . VAL A 1 241 ? -2.657 3.443 26.297 1.00 97.00 241 VAL A O 1
ATOM 1916 N N . ALA A 1 242 ? -3.556 5.481 25.910 1.00 95.75 242 ALA A N 1
ATOM 1917 C CA . ALA A 1 242 ? -2.514 6.283 26.532 1.00 95.75 242 ALA A CA 1
ATOM 1918 C C . ALA A 1 242 ? -3.050 6.969 27.792 1.00 95.75 242 ALA A C 1
ATOM 1920 O O . ALA A 1 242 ? -4.252 6.947 28.060 1.00 95.75 242 ALA A O 1
ATOM 1921 N N . ASP A 1 243 ? -2.160 7.615 28.541 1.00 93.56 243 ASP A N 1
ATOM 1922 C CA . ASP A 1 243 ? -2.510 8.332 29.769 1.00 93.56 243 ASP A CA 1
ATOM 1923 C C . ASP A 1 243 ? -3.195 9.686 29.522 1.00 93.56 243 ASP A C 1
ATOM 1925 O O . ASP A 1 243 ? -3.786 10.273 30.428 1.00 93.56 243 ASP A O 1
ATOM 1929 N N . MET A 1 244 ? -3.145 10.159 28.276 1.00 92.25 244 MET A N 1
ATOM 1930 C CA . MET A 1 244 ? -3.843 11.351 27.805 1.00 92.25 244 MET A CA 1
ATOM 1931 C C . MET A 1 244 ? -5.204 11.038 27.172 1.00 92.25 244 MET A C 1
ATOM 1933 O O . MET A 1 244 ? -6.176 11.745 27.425 1.00 92.25 244 MET A O 1
ATOM 1937 N N . GLU A 1 245 ? -5.282 10.006 26.329 1.00 93.88 245 GLU A N 1
ATOM 1938 C CA . GLU A 1 245 ? -6.484 9.670 25.563 1.00 93.88 245 GLU A CA 1
ATOM 1939 C C . GLU A 1 245 ? -6.375 8.257 24.968 1.00 93.88 245 GLU A C 1
ATOM 1941 O O . GLU A 1 245 ? -5.308 7.639 24.955 1.00 93.88 245 GLU A O 1
ATOM 1946 N N . THR A 1 246 ? -7.492 7.748 24.452 1.00 95.69 246 THR A N 1
ATOM 1947 C CA . THR A 1 246 ? -7.551 6.491 23.707 1.00 95.69 246 THR A CA 1
ATOM 1948 C C . THR A 1 246 ? -7.740 6.770 22.223 1.00 95.69 246 THR A C 1
ATOM 1950 O O . THR A 1 246 ? -8.657 7.490 21.824 1.00 95.69 246 THR A O 1
ATOM 1953 N N . PHE A 1 247 ? -6.913 6.141 21.397 1.00 95.00 247 PHE A N 1
ATOM 1954 C CA . PHE A 1 247 ? -6.913 6.272 19.946 1.00 95.00 247 PHE A CA 1
ATOM 1955 C C . PHE A 1 247 ? -7.315 4.961 19.284 1.00 95.00 247 PHE A C 1
ATOM 1957 O O . PHE A 1 247 ? -7.017 3.873 19.781 1.00 95.00 247 PHE A O 1
ATOM 1964 N N . GLN A 1 248 ? -7.965 5.062 18.133 1.00 93.56 248 GLN A N 1
ATOM 1965 C CA . GLN A 1 248 ? -8.321 3.920 17.307 1.00 93.56 248 GLN A CA 1
ATOM 1966 C C . GLN A 1 248 ? -7.979 4.187 15.846 1.00 93.56 248 GLN A C 1
ATOM 1968 O O . GLN A 1 248 ? -8.222 5.276 15.338 1.00 93.56 248 GLN A O 1
ATOM 1973 N N . THR A 1 249 ? -7.471 3.171 15.161 1.00 88.50 249 THR A N 1
ATOM 1974 C CA . THR A 1 249 ? -7.182 3.193 13.723 1.00 88.50 249 THR A CA 1
ATOM 1975 C C . THR A 1 249 ? -7.722 1.927 13.060 1.00 88.50 249 THR A C 1
ATOM 1977 O O . THR A 1 249 ? -7.912 0.900 13.719 1.00 88.50 249 THR A O 1
ATOM 1980 N N . ASN A 1 250 ? -7.984 1.996 11.757 1.00 86.00 250 ASN A N 1
ATOM 1981 C CA . ASN A 1 250 ? -8.255 0.841 10.901 1.00 86.00 250 ASN A CA 1
ATOM 1982 C C . ASN A 1 250 ? -7.275 0.709 9.720 1.00 86.00 250 ASN A C 1
ATOM 1984 O O . ASN A 1 250 ? -7.421 -0.206 8.904 1.00 86.00 250 ASN A O 1
ATOM 1988 N N . ASP A 1 251 ? -6.264 1.574 9.665 1.00 78.56 251 ASP A N 1
ATOM 1989 C CA . ASP A 1 251 ? -5.298 1.716 8.581 1.00 78.56 251 ASP A CA 1
ATOM 1990 C C . ASP A 1 251 ? -3.862 1.865 9.114 1.00 78.56 251 ASP A C 1
ATOM 1992 O O . ASP A 1 251 ? -3.052 2.589 8.547 1.00 78.56 251 ASP A O 1
ATOM 1996 N N . SER A 1 252 ? -3.521 1.170 10.207 1.00 80.44 252 SER A N 1
ATOM 1997 C CA . SER A 1 252 ? -2.159 1.176 10.773 1.00 80.44 252 SER A CA 1
ATOM 1998 C C . SER A 1 252 ? -1.655 2.579 11.155 1.00 80.44 252 SER A C 1
ATOM 2000 O O . SER A 1 252 ? -0.470 2.872 11.017 1.00 80.44 252 SER A O 1
ATOM 2002 N N . PHE A 1 253 ? -2.552 3.431 11.658 1.00 84.19 253 PHE A N 1
ATOM 2003 C CA . PHE A 1 253 ? -2.298 4.821 12.054 1.00 84.19 253 PHE A CA 1
ATOM 2004 C C . PHE A 1 253 ? -1.935 5.774 10.905 1.00 84.19 253 PHE A C 1
ATOM 2006 O O . PHE A 1 253 ? -1.423 6.863 11.166 1.00 84.19 253 PHE A O 1
ATOM 2013 N N . HIS A 1 254 ? -2.258 5.438 9.649 1.00 74.88 254 HIS A N 1
ATOM 2014 C CA . HIS A 1 254 ? -2.315 6.458 8.594 1.00 74.88 254 HIS A CA 1
ATOM 2015 C C . HIS A 1 254 ? -3.390 7.513 8.910 1.00 74.88 254 HIS A C 1
ATOM 2017 O O . HIS A 1 254 ? -3.191 8.702 8.659 1.00 74.88 254 HIS A O 1
ATOM 2023 N N . SER A 1 255 ? -4.487 7.089 9.539 1.00 82.50 255 SER A N 1
ATOM 2024 C CA . SER A 1 255 ? -5.484 7.934 10.185 1.00 82.50 255 SER A CA 1
ATOM 2025 C C . SER A 1 255 ? -5.898 7.352 11.543 1.00 82.50 255 SER A C 1
ATOM 2027 O O . SER A 1 255 ? -5.691 6.171 11.844 1.00 82.50 255 SER A O 1
ATOM 2029 N N . TRP A 1 256 ? -6.462 8.192 12.413 1.00 90.19 256 TRP A N 1
ATOM 2030 C CA . TRP A 1 256 ? -6.984 7.752 13.706 1.00 90.19 256 TRP A CA 1
ATOM 2031 C C . TRP A 1 256 ? -8.166 8.599 14.173 1.00 90.19 256 TRP A C 1
ATOM 2033 O O . TRP A 1 256 ? -8.327 9.758 13.795 1.00 90.19 256 TRP A O 1
ATOM 2043 N N . THR A 1 257 ? -8.980 8.006 15.040 1.00 91.88 257 THR A N 1
ATOM 2044 C CA . THR A 1 257 ? -10.082 8.655 15.751 1.00 91.88 257 THR A CA 1
ATOM 2045 C C . THR A 1 257 ? -9.859 8.559 17.254 1.00 91.88 257 THR A C 1
ATOM 2047 O O . THR A 1 257 ? -9.231 7.616 17.743 1.00 91.88 257 THR A O 1
ATOM 2050 N N . THR A 1 258 ? -10.390 9.521 18.006 1.00 93.88 258 THR A N 1
ATOM 2051 C CA . THR A 1 258 ? -10.375 9.468 19.471 1.00 93.88 258 THR A CA 1
ATOM 2052 C C . THR A 1 258 ? -11.581 8.682 19.977 1.00 93.88 258 THR A C 1
ATOM 2054 O O . THR A 1 258 ? -12.718 8.870 19.536 1.00 93.88 258 THR A O 1
ATOM 2057 N N . VAL A 1 259 ? -11.342 7.756 20.903 1.00 94.00 259 VAL A N 1
ATOM 2058 C CA . VAL A 1 259 ? -12.411 6.985 21.538 1.00 94.00 259 VAL A CA 1
ATOM 2059 C C . VAL A 1 259 ? -12.862 7.738 22.777 1.00 94.00 259 VAL A C 1
ATOM 2061 O O . VAL A 1 259 ? -12.090 7.938 23.710 1.00 94.00 259 VAL A O 1
ATOM 2064 N N . ARG A 1 260 ? -14.135 8.137 22.793 1.00 93.56 260 ARG A N 1
ATOM 2065 C CA . ARG A 1 260 ? -14.732 8.885 23.903 1.00 93.56 260 ARG A CA 1
ATOM 2066 C C . ARG A 1 260 ? -16.020 8.246 24.410 1.00 93.56 260 ARG A C 1
ATOM 2068 O O . ARG A 1 260 ? -16.744 7.547 23.682 1.00 93.56 260 ARG A O 1
ATOM 2075 N N . VAL A 1 261 ? -16.323 8.488 25.679 1.00 93.00 261 VAL A N 1
ATOM 2076 C CA . VAL A 1 261 ? -17.480 7.924 26.386 1.00 93.00 261 VAL A CA 1
ATOM 2077 C C . VAL A 1 261 ? -18.536 8.998 26.664 1.00 93.00 261 VAL A C 1
ATOM 2079 O O . VAL A 1 261 ? -18.180 10.162 26.848 1.00 93.00 261 VAL A O 1
ATOM 2082 N N . PRO A 1 262 ? -19.837 8.653 26.680 1.00 92.56 262 PRO A N 1
ATOM 2083 C CA . PRO A 1 262 ? -20.870 9.620 27.030 1.00 92.56 262 PRO A CA 1
ATOM 2084 C C . PRO A 1 262 ? -20.643 10.192 28.440 1.00 92.56 262 PRO A C 1
ATOM 2086 O O . PRO A 1 262 ? -20.165 9.466 29.321 1.00 92.56 262 PRO A O 1
ATOM 2089 N N . PRO A 1 263 ? -21.007 11.462 28.684 1.00 91.75 263 PRO A N 1
ATOM 2090 C CA . PRO A 1 263 ? -20.936 12.033 30.021 1.00 91.75 263 PRO A CA 1
ATOM 2091 C C . PRO A 1 263 ? -21.851 11.269 30.989 1.00 91.75 263 PRO A C 1
ATOM 2093 O O . PRO A 1 263 ? -22.871 10.708 30.587 1.00 91.75 263 PRO A O 1
ATOM 2096 N N . ASN A 1 264 ? -21.495 11.278 32.275 1.00 90.69 264 ASN A N 1
ATOM 2097 C CA . ASN A 1 264 ? -22.248 10.666 33.382 1.00 90.69 264 ASN A CA 1
ATOM 2098 C C . ASN A 1 264 ? -22.318 9.126 33.396 1.00 90.69 264 ASN A C 1
ATOM 2100 O O . ASN A 1 264 ? -22.978 8.572 34.269 1.00 90.69 264 ASN A O 1
ATOM 2104 N N . ILE A 1 265 ? -21.649 8.428 32.469 1.00 91.31 265 ILE A N 1
ATOM 2105 C CA . ILE A 1 265 ? -21.531 6.957 32.509 1.00 91.31 265 ILE A CA 1
ATOM 2106 C C . ILE A 1 265 ? -20.409 6.506 33.450 1.00 91.31 265 ILE A C 1
ATOM 2108 O O . ILE A 1 265 ? -20.536 5.476 34.101 1.00 91.31 265 ILE A O 1
ATOM 2112 N N . LEU A 1 266 ? -19.325 7.280 33.505 1.00 93.25 266 LEU A N 1
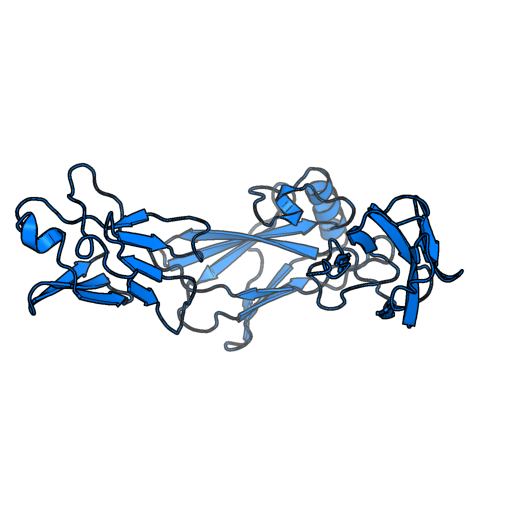ATOM 2113 C CA . LEU A 1 266 ? -18.151 7.046 34.341 1.00 93.25 266 LEU A CA 1
ATOM 2114 C C . LEU A 1 266 ? -17.807 8.336 35.086 1.00 93.25 266 LEU A C 1
ATOM 2116 O O . LEU A 1 266 ? -17.952 9.434 34.535 1.00 93.25 266 LEU A O 1
ATOM 2120 N N . THR A 1 267 ? -17.326 8.199 36.317 1.00 93.69 267 THR A N 1
ATOM 2121 C CA . THR A 1 267 ? -16.718 9.296 37.078 1.00 93.69 267 THR A CA 1
ATOM 2122 C C . THR A 1 267 ? -15.382 9.721 36.463 1.00 93.69 267 THR A C 1
ATOM 2124 O O . THR A 1 267 ? -14.812 9.018 35.627 1.00 93.69 267 THR A O 1
ATOM 2127 N N . ASP A 1 268 ? -14.868 10.889 36.857 1.00 91.94 268 ASP A N 1
ATOM 2128 C CA . ASP A 1 268 ? -13.578 11.377 36.354 1.00 91.94 268 ASP A CA 1
ATOM 2129 C C . ASP A 1 268 ? -12.437 10.398 36.663 1.00 91.94 268 ASP A C 1
ATOM 2131 O O . ASP A 1 268 ? -11.665 10.056 35.770 1.00 91.94 268 ASP A O 1
ATOM 2135 N N . ASP A 1 269 ? -12.404 9.865 37.885 1.00 92.31 269 ASP A N 1
ATOM 2136 C CA . ASP A 1 269 ? -11.392 8.901 38.320 1.00 92.31 269 ASP A CA 1
ATOM 2137 C C . ASP A 1 269 ? -11.484 7.580 37.546 1.00 92.31 269 ASP A C 1
ATOM 2139 O O . ASP A 1 269 ? -10.469 7.018 37.145 1.00 92.31 269 ASP A O 1
ATOM 2143 N N . GLU A 1 270 ? -12.697 7.092 37.271 1.00 95.00 270 GLU A N 1
ATOM 2144 C CA . GLU A 1 270 ? -12.892 5.870 36.483 1.00 95.00 270 GLU A CA 1
ATOM 2145 C C . GLU A 1 270 ? -12.442 6.039 35.029 1.00 95.00 270 GLU A C 1
ATOM 2147 O O . GLU A 1 270 ? -11.824 5.136 34.464 1.00 95.00 270 GLU A O 1
ATOM 2152 N N . ARG A 1 271 ? -12.710 7.198 34.410 1.00 94.88 271 ARG A N 1
ATOM 2153 C CA . ARG A 1 271 ? -12.332 7.450 33.008 1.00 94.88 271 ARG A CA 1
ATOM 2154 C C . ARG A 1 271 ? -10.827 7.417 32.778 1.00 94.88 271 ARG A C 1
ATOM 2156 O O . ARG A 1 271 ? -10.416 7.076 31.672 1.00 94.88 271 ARG A O 1
ATOM 2163 N N . HIS A 1 272 ? -10.032 7.765 33.785 1.00 95.81 272 HIS A N 1
ATOM 2164 C CA . HIS A 1 272 ? -8.571 7.794 33.696 1.00 95.81 272 HIS A CA 1
ATOM 2165 C C . HIS A 1 272 ? -7.917 6.588 34.388 1.00 95.81 272 HIS A C 1
ATOM 2167 O O . HIS A 1 272 ? -6.742 6.644 34.745 1.00 95.81 272 HIS A O 1
ATOM 2173 N N . ASN A 1 273 ? -8.668 5.499 34.604 1.00 96.12 273 ASN A N 1
ATOM 2174 C CA . ASN A 1 273 ? -8.170 4.294 35.266 1.00 96.12 273 ASN A CA 1
ATOM 2175 C C . ASN A 1 273 ? -8.418 3.011 34.460 1.00 96.12 273 ASN A C 1
ATOM 2177 O O . ASN A 1 273 ? -8.788 1.968 35.007 1.00 96.12 273 ASN A O 1
ATOM 2181 N N . VAL A 1 274 ? -8.229 3.078 33.138 1.00 97.00 274 VAL A N 1
ATOM 2182 C CA . VAL A 1 274 ? -8.203 1.874 32.298 1.00 97.00 274 VAL A CA 1
ATOM 2183 C C . VAL A 1 274 ? -6.964 1.045 32.635 1.00 97.00 274 VAL A C 1
ATOM 2185 O O . VAL A 1 274 ? -5.845 1.551 32.615 1.00 97.00 274 VAL A O 1
ATOM 2188 N N . SER A 1 275 ? -7.179 -0.238 32.917 1.00 95.88 275 SER A N 1
ATOM 2189 C CA . SER A 1 275 ? -6.138 -1.201 33.307 1.00 95.88 275 SER A CA 1
ATOM 2190 C C . SER A 1 275 ? -5.850 -2.264 32.248 1.00 95.88 275 SER A C 1
ATOM 2192 O O . SER A 1 275 ? -4.765 -2.838 32.248 1.00 95.88 275 SER A O 1
ATOM 2194 N N . ASP A 1 276 ? -6.807 -2.523 31.355 1.00 95.81 276 ASP A N 1
ATOM 2195 C CA . ASP A 1 276 ? -6.640 -3.414 30.208 1.00 95.81 276 ASP A CA 1
ATOM 2196 C C . ASP A 1 276 ? -7.652 -3.058 29.109 1.00 95.81 276 ASP A C 1
ATOM 2198 O O . ASP A 1 276 ? -8.701 -2.450 29.373 1.00 95.81 276 ASP A O 1
ATOM 2202 N N . VAL A 1 277 ? -7.340 -3.440 27.873 1.00 95.94 277 VAL A N 1
ATOM 2203 C CA . VAL A 1 277 ? -8.166 -3.179 26.696 1.00 95.94 277 VAL A CA 1
ATOM 2204 C C . VAL A 1 277 ? -8.191 -4.388 25.768 1.00 95.94 277 VAL A C 1
ATOM 2206 O O . VAL A 1 277 ? -7.178 -5.029 25.510 1.00 95.94 277 VAL A O 1
ATOM 2209 N N . SER A 1 278 ? -9.363 -4.685 25.210 1.00 94.12 278 SER A N 1
ATOM 2210 C CA . SER A 1 278 ? -9.511 -5.702 24.170 1.00 94.12 278 SER A CA 1
ATOM 2211 C C . SER A 1 278 ? -10.357 -5.183 23.017 1.00 94.12 278 SER A C 1
ATOM 2213 O O . SER A 1 278 ? -11.288 -4.395 23.202 1.00 94.12 278 SER A O 1
ATOM 2215 N N . LEU A 1 279 ? -10.034 -5.625 21.803 1.00 91.25 279 LEU A N 1
ATOM 2216 C CA . LEU A 1 279 ? -10.651 -5.143 20.577 1.00 91.25 279 LEU A CA 1
ATOM 2217 C C . LEU A 1 279 ? -11.372 -6.272 19.850 1.00 91.25 279 LEU A C 1
ATOM 2219 O O . LEU A 1 279 ? -10.781 -7.288 19.487 1.00 91.25 279 LEU A O 1
ATOM 2223 N N . SER A 1 280 ? -12.655 -6.053 19.578 1.00 85.94 280 SER A N 1
ATOM 2224 C CA . SER A 1 280 ? -13.491 -6.963 18.800 1.00 85.94 280 SER A CA 1
ATOM 2225 C C . SER A 1 280 ? -14.089 -6.264 17.579 1.00 85.94 280 SER A C 1
ATOM 2227 O O . SER A 1 280 ? -13.918 -5.059 17.363 1.00 85.94 280 SER A O 1
ATOM 2229 N N . ARG A 1 281 ? -14.821 -7.022 16.757 1.00 76.62 281 ARG A N 1
ATOM 2230 C CA . ARG A 1 281 ? -15.573 -6.438 15.639 1.00 76.62 281 ARG A CA 1
ATOM 2231 C C . ARG A 1 281 ? -16.690 -5.516 16.115 1.00 76.62 281 ARG A C 1
ATOM 2233 O O . ARG A 1 281 ? -16.871 -4.469 15.497 1.00 76.62 281 ARG A O 1
ATOM 2240 N N . ASP A 1 282 ? -17.351 -5.878 17.210 1.00 79.06 282 ASP A N 1
ATOM 2241 C CA . ASP A 1 282 ? -18.576 -5.235 17.699 1.00 79.06 282 ASP A CA 1
ATOM 2242 C C . ASP A 1 282 ? -18.308 -4.042 18.625 1.00 79.06 282 ASP A C 1
ATOM 2244 O O . ASP A 1 282 ? -19.192 -3.221 18.875 1.00 79.06 282 ASP A O 1
ATOM 2248 N N . GLY A 1 283 ? -17.081 -3.920 19.133 1.00 88.38 283 GLY A N 1
ATOM 2249 C CA . GLY A 1 283 ? -16.725 -2.843 20.043 1.00 88.38 283 GLY A CA 1
ATOM 2250 C C . GLY A 1 283 ? -15.366 -3.003 20.706 1.00 88.38 283 GLY A C 1
ATOM 2251 O O . GLY A 1 283 ? -14.610 -3.943 20.436 1.00 88.38 283 GLY A O 1
ATOM 2252 N N . ILE A 1 284 ? -15.092 -2.051 21.589 1.00 93.88 284 ILE A N 1
ATOM 2253 C CA . ILE A 1 284 ? -13.888 -1.975 22.412 1.00 93.88 284 ILE A CA 1
ATOM 2254 C C . ILE A 1 284 ? -14.283 -2.310 23.846 1.00 93.88 284 ILE A C 1
ATOM 2256 O O . ILE A 1 284 ? -15.243 -1.742 24.374 1.00 93.88 284 ILE A O 1
ATOM 2260 N N . PHE A 1 285 ? -13.552 -3.229 24.459 1.00 95.00 285 PHE A N 1
ATOM 2261 C CA . PHE A 1 285 ? -13.720 -3.604 25.852 1.00 95.00 285 PHE A CA 1
ATOM 2262 C C . PHE A 1 285 ? -12.669 -2.901 26.701 1.00 95.00 285 PHE A C 1
ATOM 2264 O O . PHE A 1 285 ? -11.484 -2.974 26.382 1.00 95.00 285 PHE A O 1
ATOM 2271 N N . PHE A 1 286 ? -13.105 -2.253 27.776 1.00 95.88 286 PHE A N 1
ATOM 2272 C CA . PHE A 1 286 ? -12.246 -1.566 28.736 1.00 95.88 286 PHE A CA 1
ATOM 2273 C C . PHE A 1 286 ? -12.403 -2.205 30.109 1.00 95.88 286 PHE A C 1
ATOM 2275 O O . PHE A 1 286 ? -13.527 -2.342 30.595 1.00 95.88 286 PHE A O 1
ATOM 2282 N N . LEU A 1 287 ? -11.292 -2.565 30.746 1.00 96.62 287 LEU A N 1
ATOM 2283 C CA . LEU A 1 287 ? -11.281 -2.997 32.139 1.00 96.62 287 LEU A CA 1
ATOM 2284 C C . LEU A 1 287 ? -10.938 -1.804 33.035 1.00 96.62 287 LEU A C 1
ATOM 2286 O O . LEU A 1 287 ? -9.805 -1.320 33.025 1.00 96.62 287 LEU A O 1
ATOM 2290 N N . ILE A 1 288 ? -11.909 -1.342 33.818 1.00 96.44 288 ILE A N 1
ATOM 2291 C CA . ILE A 1 288 ? -11.774 -0.188 34.717 1.00 96.44 288 ILE A CA 1
ATOM 2292 C C . ILE A 1 288 ? -12.179 -0.638 36.115 1.00 96.44 288 ILE A C 1
ATOM 2294 O O . ILE A 1 288 ? -13.301 -1.101 36.305 1.00 96.44 288 ILE A O 1
ATOM 2298 N N . ASN A 1 289 ? -11.281 -0.518 37.097 1.00 93.19 289 ASN A N 1
ATOM 2299 C CA . ASN A 1 289 ? -11.547 -0.914 38.490 1.00 93.19 289 ASN A CA 1
ATOM 2300 C C . ASN A 1 289 ? -12.114 -2.345 38.644 1.00 93.19 289 ASN A C 1
ATOM 2302 O O . ASN A 1 289 ? -12.947 -2.605 39.508 1.00 93.19 289 ASN A O 1
ATOM 2306 N N . GLY A 1 290 ? -11.695 -3.282 37.784 1.00 92.56 290 GLY A N 1
ATOM 2307 C CA . GLY A 1 290 ? -12.197 -4.664 37.787 1.00 92.56 290 GLY A CA 1
ATOM 2308 C C . GLY A 1 290 ? -13.580 -4.858 37.148 1.00 92.56 290 GLY A C 1
ATOM 2309 O O . GLY A 1 290 ? -14.081 -5.980 37.126 1.00 92.56 290 GLY A O 1
ATOM 2310 N N . VAL A 1 291 ? -14.187 -3.804 36.597 1.00 95.44 291 VAL A N 1
ATOM 2311 C CA . VAL A 1 291 ? -15.453 -3.853 35.855 1.00 95.44 291 VAL A CA 1
ATOM 2312 C C . VAL A 1 291 ? -15.175 -3.759 34.357 1.00 95.44 291 VAL A C 1
ATOM 2314 O O . VAL A 1 291 ? -14.397 -2.921 33.898 1.00 95.44 291 VAL A O 1
ATOM 2317 N N . LEU A 1 292 ? -15.819 -4.637 33.587 1.00 94.88 292 LEU A N 1
ATOM 2318 C CA . LEU A 1 292 ? -15.700 -4.675 32.134 1.00 94.88 292 LEU A CA 1
ATOM 2319 C C . LEU A 1 292 ? -16.765 -3.781 31.486 1.00 94.88 292 LEU A C 1
ATOM 2321 O O . LEU A 1 292 ? -17.961 -4.051 31.589 1.00 94.88 292 LEU A O 1
ATOM 2325 N N . TYR A 1 293 ? -16.323 -2.758 30.763 1.00 94.44 293 TYR A N 1
ATOM 2326 C CA . TYR A 1 293 ? -17.169 -1.859 29.984 1.00 94.44 293 TYR A CA 1
ATOM 2327 C C . TYR A 1 293 ? -17.040 -2.157 28.492 1.00 94.44 293 TYR A C 1
ATOM 2329 O O . TYR A 1 293 ? -15.958 -2.488 28.012 1.00 94.44 293 TYR A O 1
ATOM 2337 N N . ILE A 1 294 ? -18.132 -1.998 27.740 1.00 92.75 294 ILE A N 1
ATOM 2338 C CA . ILE A 1 294 ? -18.134 -2.136 26.280 1.00 92.75 294 ILE A CA 1
ATOM 2339 C C . ILE A 1 294 ? -18.546 -0.825 25.611 1.00 92.75 294 ILE A C 1
ATOM 2341 O O . ILE A 1 294 ? -19.646 -0.311 25.818 1.00 92.75 294 ILE A O 1
ATOM 2345 N N . LYS A 1 295 ? -17.675 -0.311 24.743 1.00 90.50 295 LYS A N 1
ATOM 2346 C CA . LYS A 1 295 ? -18.002 0.753 23.795 1.00 90.50 295 LYS A CA 1
ATOM 2347 C C . LYS A 1 295 ? -18.349 0.115 22.454 1.00 90.50 295 LYS A C 1
ATOM 2349 O O . LYS A 1 295 ? -17.465 -0.356 21.738 1.00 90.50 295 LYS A O 1
ATOM 2354 N N . LYS A 1 296 ? -19.641 0.094 22.126 1.00 86.56 296 LYS A N 1
ATOM 2355 C CA . LYS A 1 296 ? -20.119 -0.320 20.801 1.00 86.56 296 LYS A CA 1
ATOM 2356 C C . LYS A 1 296 ? -19.762 0.738 19.752 1.00 86.56 296 LYS A C 1
ATOM 2358 O O . LYS A 1 296 ? -19.663 1.921 20.091 1.00 86.56 296 LYS A O 1
ATOM 2363 N N . LYS A 1 297 ? -19.530 0.274 18.526 1.00 73.69 297 LYS A N 1
ATOM 2364 C CA . LYS A 1 297 ? -19.269 1.116 17.352 1.00 73.69 297 LYS A CA 1
ATOM 2365 C C . LYS A 1 297 ? -20.530 1.803 16.857 1.00 73.69 297 LYS A C 1
ATOM 2367 O O . LYS A 1 297 ? -21.605 1.170 16.951 1.00 73.69 297 LYS A O 1
#

Secondary structure (DSSP, 8-state):
-PPPPEEEEE-S--SSS--BTTSPEEEEEESTTEEEEE--TTEEES-TT-SEEEEEESS-EEEEEEEEESSSPPPPPEEEEEB---EEEEEEEEEEEETTTTEEEEEEEEE-TTT--HHHHTT--SS--HHHHHHHHHHHHTT---EEEETTT--EE---SPPBTTBEEEEEE--SS--EEEEE-----BTTBEEPPEEEE----PPPPPP-TTPEE--PPTTPPPEEEEETTEEEEEEEE-SS-EEEESSTTSS-EEEEE-TTSS-HHHHT-EEEEEE-SSEEEEEETTEEEEEE-

Radius of gyration: 25.15 Å; chains: 1; bounding box: 68×35×66 Å

pLDDT: mean 88.38, std 9.11, range [34.97, 97.5]

Sequence (297 aa):
GPFSRITRYSTNSPNYLIFSTRSTIKLEYEGTLFSEWSVPATCSVKNKSSPKTELRCSSPGIQTIRPLVIGPDTEEERNLSVDSSHICFLWYLKVINFFHNLTQVIVVWIYDPENADPEELLWTAQEPSLNSIVLTKQLATLGQKPGIYTTLKRKTYLPQDKMENGTWRIVVPMTLDDMLKEIKGNQVAFQDCFTADFLFVLAFPLMTVSEIPGFLPISSPRGSQLMAAWTACVPSFVVVVADMETFQTNDSFHSWTTVRVPPNILTDDERHNVSDVSLSRDGIFFLINGVLYIKKK

InterPro domains:
  IPR028751 Cation channel sperm-associated auxiliary subunit delta/epsilon [PTHR33722] (6-296)
  IPR053816 CATSPERE, beta-propeller domain [PF22844] (215-296)
  IPR053817 CATSPERE, second N-terminal domain [PF22843] (88-173)
  IPR053818 CATSPERE, first N-terminal domain [PF22841] (6-83)